Protein AF-A0A7K4T5Q2-F1 (afdb_monomer_lite)

InterPro domains:
  IPR000159 Ras-associating domain [PS50200] (1-42)
  IPR029071 Ubiquitin-like domain superfamily [SSF54236] (1-43)
  IPR033593 N-terminal RASSF family [PTHR15286] (1-287)
  IPR060576 RASSF9/10, helical domain [PF27976] (163-205)

Sequence (291 aa):
CIVEKWRGFERILPNKTKILRLWVAWGDEQENVRFVLVRSEASLPNAGPRSAEARVLAKINKKRQQPLAREASSAERMETLVHLVLSQDHTIRQQIQRLRELDREIDRYEAKIHLDRMKRHGVNYVQDTYLVGAGGGEPEPGREPGGAAQPAAGRPEEDYARKCEEVLQLQEQRAQQEELLEHLAAEIQEELNERWMKRRREELELAAGPGLAETDCDTTELSGGGEGELHLEHERVKTQLSTSLYIGLKLSTDLEAVKTDLDYTQRAWEDKERELQRLLETLGTLDVAEA

Organism: NCBI:txid240201

Structure (mmCIF, N/CA/C/O backbone):
data_AF-A0A7K4T5Q2-F1
#
_entry.id   AF-A0A7K4T5Q2-F1
#
loop_
_atom_site.group_PDB
_atom_site.id
_atom_site.type_symbol
_atom_site.label_atom_id
_atom_site.label_alt_id
_atom_site.label_comp_id
_atom_site.label_asym_id
_atom_site.label_entity_id
_atom_site.label_seq_id
_atom_site.pdbx_PDB_ins_code
_atom_site.Cartn_x
_atom_site.Cartn_y
_atom_site.Cartn_z
_atom_site.occupancy
_atom_site.B_iso_or_equiv
_atom_site.auth_seq_id
_atom_site.auth_comp_id
_atom_site.auth_asym_id
_atom_site.auth_atom_id
_atom_site.pdbx_PDB_model_num
ATOM 1 N N . CYS A 1 1 ? -12.237 -21.282 -38.448 1.00 79.31 1 CYS A N 1
ATOM 2 C CA . CYS A 1 1 ? -11.445 -21.389 -37.209 1.00 79.31 1 CYS A CA 1
ATOM 3 C C . CYS A 1 1 ? -12.009 -22.515 -36.345 1.00 79.31 1 CYS A C 1
ATOM 5 O O . CYS A 1 1 ? -13.187 -22.834 -36.469 1.00 79.31 1 CYS A O 1
ATOM 7 N N . ILE A 1 2 ? -11.175 -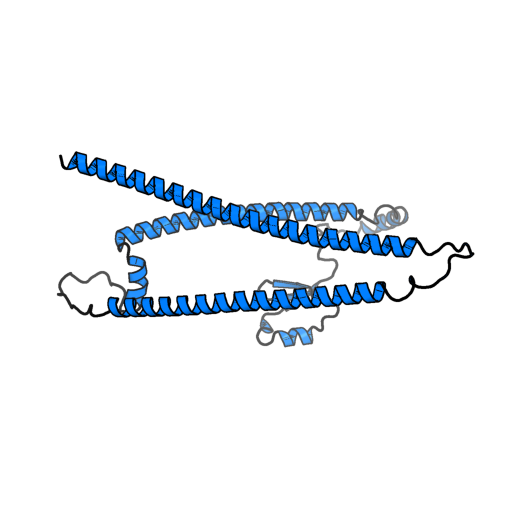23.153 -35.525 1.00 82.69 2 ILE A N 1
ATOM 8 C CA . ILE A 1 2 ? -11.622 -24.163 -34.554 1.00 82.69 2 ILE A CA 1
ATOM 9 C C . ILE A 1 2 ? -11.761 -23.463 -33.207 1.00 82.69 2 ILE A C 1
ATOM 11 O O . ILE A 1 2 ? -10.872 -22.706 -32.825 1.00 82.69 2 ILE A O 1
ATOM 15 N N . VAL A 1 3 ? -12.878 -23.685 -32.525 1.00 84.00 3 VAL A N 1
ATOM 16 C CA . VAL A 1 3 ? -13.184 -23.107 -31.215 1.00 84.00 3 VAL A CA 1
ATOM 17 C C . VAL A 1 3 ? -13.286 -24.232 -30.201 1.00 84.00 3 VAL A C 1
ATOM 19 O O . VAL A 1 3 ? -13.973 -25.221 -30.433 1.00 84.00 3 VAL A O 1
ATOM 22 N N . GLU A 1 4 ? -12.589 -24.075 -29.092 1.00 88.62 4 GLU A N 1
ATOM 23 C CA . GLU A 1 4 ? -12.671 -24.903 -27.901 1.00 88.62 4 GLU A CA 1
ATOM 24 C C . GLU A 1 4 ? -13.699 -24.307 -26.939 1.00 88.62 4 GLU A C 1
ATOM 26 O O . GLU A 1 4 ? -13.654 -23.110 -26.662 1.00 88.62 4 GLU A O 1
ATOM 31 N N . LYS A 1 5 ? -14.623 -25.131 -26.440 1.00 86.44 5 LYS A N 1
ATOM 32 C CA . LYS A 1 5 ? -15.610 -24.745 -25.428 1.00 86.44 5 LYS A CA 1
ATOM 33 C C . LYS A 1 5 ? -15.446 -25.597 -24.175 1.00 86.44 5 LYS A C 1
ATOM 35 O O . LYS A 1 5 ? -15.501 -26.821 -24.284 1.00 86.44 5 LYS A O 1
ATOM 40 N N . TRP A 1 6 ? -15.321 -24.959 -23.013 1.00 85.81 6 TRP A N 1
ATOM 41 C CA . TRP A 1 6 ? -15.283 -25.610 -21.698 1.00 85.81 6 TRP A CA 1
ATOM 42 C C . TRP A 1 6 ? -15.982 -24.730 -20.652 1.00 85.81 6 TRP A C 1
ATOM 44 O O . TRP A 1 6 ? -15.641 -23.560 -20.514 1.00 85.81 6 TRP A O 1
ATOM 54 N N . ARG A 1 7 ? -16.991 -25.264 -19.947 1.00 78.44 7 ARG A N 1
ATOM 55 C CA . ARG A 1 7 ? -17.748 -24.593 -18.857 1.00 78.44 7 ARG A CA 1
ATOM 56 C C . ARG A 1 7 ? -18.129 -23.116 -19.109 1.00 78.44 7 ARG A C 1
ATOM 58 O O . ARG A 1 7 ? -18.029 -22.276 -18.224 1.00 78.44 7 ARG A O 1
ATOM 65 N N . GLY A 1 8 ? -18.583 -22.797 -20.323 1.00 74.88 8 GLY A N 1
ATOM 66 C CA . GLY A 1 8 ? -18.991 -21.436 -20.709 1.00 74.88 8 GLY A CA 1
ATOM 67 C C . GLY A 1 8 ? -17.852 -20.533 -21.199 1.00 74.88 8 GLY A C 1
ATOM 68 O O . GLY A 1 8 ? -18.114 -19.426 -21.659 1.00 74.88 8 GLY A O 1
ATOM 69 N N . PHE A 1 9 ? -16.609 -21.013 -21.170 1.00 68.50 9 PHE A N 1
ATOM 70 C CA . PHE A 1 9 ? -15.461 -20.364 -21.788 1.00 68.50 9 PHE A CA 1
ATOM 71 C C . PHE A 1 9 ? -15.287 -20.845 -23.231 1.00 68.50 9 PHE A C 1
ATOM 73 O O . PHE A 1 9 ? -15.292 -22.050 -23.497 1.00 68.50 9 PHE A O 1
ATOM 80 N N . GLU A 1 10 ? -15.121 -19.905 -24.164 1.00 85.69 10 GLU A N 1
ATOM 81 C CA . GLU A 1 10 ? -14.873 -20.188 -25.579 1.00 85.69 10 GLU A CA 1
ATOM 82 C C . GLU A 1 10 ? -13.513 -19.628 -26.000 1.00 85.69 10 GLU A C 1
ATOM 84 O O . GLU A 1 10 ? -13.246 -18.434 -25.861 1.00 85.69 10 GLU A O 1
ATOM 89 N N . ARG A 1 11 ? -12.646 -20.484 -26.548 1.00 82.75 11 ARG A N 1
ATOM 90 C CA . ARG A 1 11 ? -11.303 -20.114 -26.999 1.00 82.75 11 ARG A CA 1
ATOM 91 C C . ARG A 1 11 ? -11.099 -20.477 -28.462 1.00 82.75 11 ARG A C 1
ATOM 93 O O . ARG A 1 11 ? -11.245 -21.628 -28.861 1.00 82.75 11 ARG A O 1
ATOM 100 N N . ILE A 1 12 ? -10.698 -19.505 -29.277 1.00 82.81 12 ILE A N 1
ATOM 101 C CA . ILE A 1 12 ? -10.319 -19.761 -30.671 1.00 82.81 12 ILE A CA 1
ATOM 102 C C . ILE A 1 12 ? -8.916 -20.377 -30.694 1.00 82.81 12 ILE A C 1
ATOM 104 O O . ILE A 1 12 ? -7.955 -19.782 -30.202 1.00 82.81 12 ILE A O 1
ATOM 108 N N . LEU A 1 13 ? -8.791 -21.563 -31.285 1.00 82.69 13 LEU A N 1
ATOM 109 C CA . LEU A 1 13 ? -7.518 -22.259 -31.421 1.00 82.69 13 LEU A CA 1
ATOM 110 C C . LEU A 1 13 ? -6.752 -21.762 -32.660 1.00 82.69 13 LEU A C 1
ATOM 112 O O . LEU A 1 13 ? -7.337 -21.650 -33.745 1.00 82.69 13 LEU A O 1
ATOM 116 N N . PRO A 1 14 ? -5.431 -21.516 -32.547 1.00 83.56 14 PRO A N 1
ATOM 117 C CA . PRO A 1 14 ? -4.574 -21.233 -33.694 1.00 83.56 14 PRO A CA 1
ATOM 118 C C . PRO A 1 14 ? -4.656 -22.322 -34.772 1.00 83.56 14 PRO A C 1
ATOM 120 O O . PRO A 1 14 ? -4.730 -23.511 -34.461 1.00 83.56 14 PRO A O 1
ATOM 123 N N . ASN A 1 15 ? -4.523 -21.946 -36.047 1.00 75.62 15 ASN A N 1
ATOM 124 C CA . ASN A 1 15 ? -4.648 -22.875 -37.184 1.00 75.62 15 ASN A CA 1
ATOM 125 C C . ASN A 1 15 ? -3.616 -24.026 -37.185 1.00 75.62 15 ASN A C 1
ATOM 127 O O . ASN A 1 15 ? -3.809 -25.017 -37.880 1.00 75.62 15 ASN A O 1
ATOM 131 N N . LYS A 1 16 ? -2.523 -23.905 -36.417 1.00 82.69 16 LYS A N 1
ATOM 132 C CA . LYS A 1 16 ? -1.467 -24.927 -36.277 1.00 82.69 16 LYS A CA 1
ATOM 133 C C . LYS A 1 16 ? -1.661 -25.851 -35.063 1.00 82.69 16 LYS A C 1
ATOM 135 O O . LYS A 1 16 ? -0.792 -26.672 -34.773 1.00 82.69 16 LYS A O 1
ATOM 140 N N . THR A 1 17 ? -2.759 -25.704 -34.324 1.00 83.81 17 THR A N 1
ATOM 141 C CA . THR A 1 17 ? -2.995 -26.454 -33.084 1.00 83.81 17 THR A CA 1
ATOM 142 C C . THR A 1 17 ? -3.215 -27.936 -33.371 1.00 83.81 17 THR A C 1
ATOM 144 O O . THR A 1 17 ? -4.101 -28.311 -34.137 1.00 83.81 17 THR A O 1
ATOM 147 N N . LYS A 1 18 ? -2.424 -28.801 -32.726 1.00 86.88 18 LYS A N 1
ATOM 148 C CA . LYS A 1 18 ? -2.594 -30.259 -32.787 1.00 86.88 18 LYS A CA 1
ATOM 149 C C . LYS A 1 18 ? -3.709 -30.677 -31.826 1.00 86.88 18 LYS A C 1
ATOM 151 O O . LYS A 1 18 ? -3.435 -30.927 -30.656 1.00 86.88 18 LYS A O 1
ATOM 156 N N . ILE A 1 19 ? -4.941 -30.763 -32.329 1.00 84.12 19 ILE A N 1
ATOM 157 C CA . ILE A 1 19 ? -6.160 -31.023 -31.534 1.00 84.12 19 ILE A CA 1
ATOM 158 C C . ILE A 1 19 ? -6.012 -32.262 -30.645 1.00 84.12 19 ILE A C 1
ATOM 160 O O . ILE A 1 19 ? -6.358 -32.198 -29.479 1.00 84.12 19 ILE A O 1
ATOM 164 N N . LEU A 1 20 ? -5.415 -33.349 -31.144 1.00 83.44 20 LEU A N 1
ATOM 165 C CA . LEU A 1 20 ? -5.205 -34.567 -30.348 1.00 83.44 20 LEU A CA 1
ATOM 166 C C . LEU A 1 20 ? -4.253 -34.358 -29.162 1.00 83.44 20 LEU A C 1
ATOM 168 O O . LEU A 1 20 ? -4.487 -34.901 -28.091 1.00 83.44 20 LEU A O 1
ATOM 172 N N . ARG A 1 21 ? -3.196 -33.547 -29.319 1.00 87.00 21 ARG A N 1
ATOM 173 C CA . ARG A 1 21 ? -2.302 -33.223 -28.191 1.00 87.00 21 ARG A CA 1
ATOM 174 C C . ARG A 1 21 ? -3.014 -32.362 -27.156 1.00 87.00 21 ARG A C 1
ATOM 176 O O . ARG A 1 21 ? -2.779 -32.531 -25.970 1.00 87.00 21 ARG A O 1
ATOM 183 N N . LEU A 1 22 ? -3.854 -31.444 -27.625 1.00 86.38 22 LEU A N 1
ATOM 184 C CA . LEU A 1 22 ? -4.621 -30.553 -26.769 1.00 86.38 22 LEU A CA 1
ATOM 185 C C . LEU A 1 22 ? -5.726 -31.319 -26.029 1.00 86.38 22 LEU A C 1
ATOM 187 O O . LEU A 1 22 ? -5.872 -31.142 -24.833 1.00 86.38 22 LEU A O 1
ATOM 191 N N . TRP A 1 23 ? -6.406 -32.250 -26.700 1.00 84.25 23 TRP A N 1
ATOM 192 C CA . TRP A 1 23 ? -7.370 -33.171 -26.097 1.00 84.25 23 TRP A CA 1
ATOM 193 C C . TRP A 1 23 ? -6.744 -34.023 -24.988 1.00 84.25 23 TRP A C 1
ATOM 195 O O . TRP A 1 23 ? -7.269 -34.066 -23.883 1.00 84.25 23 TRP A O 1
ATOM 205 N N . VAL A 1 24 ? -5.576 -34.628 -25.240 1.00 86.12 24 VAL A N 1
ATOM 206 C CA . VAL A 1 24 ? -4.852 -35.405 -24.217 1.00 86.12 24 VAL A CA 1
ATOM 207 C C . VAL A 1 24 ? -4.445 -34.532 -23.024 1.00 86.12 24 VAL A C 1
ATOM 209 O O . VAL A 1 24 ? -4.497 -34.999 -21.891 1.00 86.12 24 VAL A O 1
ATOM 212 N N . ALA A 1 25 ? -4.095 -33.261 -23.250 1.00 86.69 25 ALA A N 1
ATOM 213 C CA . ALA A 1 25 ? -3.726 -32.334 -22.180 1.00 86.69 25 ALA A CA 1
ATOM 214 C C . ALA A 1 25 ? -4.884 -31.994 -21.218 1.00 86.69 25 ALA A C 1
ATOM 216 O O . ALA A 1 25 ? -4.612 -31.560 -20.104 1.00 86.69 25 ALA A O 1
ATOM 217 N N . TRP A 1 26 ? -6.144 -32.213 -21.613 1.00 85.06 26 TRP A N 1
ATOM 218 C CA . TRP A 1 26 ? -7.310 -31.997 -20.744 1.00 85.06 26 TRP A CA 1
ATOM 219 C C . TRP A 1 26 ? -7.574 -33.122 -19.739 1.00 85.06 26 TRP A C 1
ATOM 221 O O . TRP A 1 26 ? -8.362 -32.917 -18.820 1.00 85.06 26 TRP A O 1
ATOM 231 N N . GLY A 1 27 ? -6.927 -34.285 -19.883 1.00 86.81 27 GLY A N 1
ATOM 232 C CA . GLY A 1 27 ? -7.050 -35.386 -18.919 1.00 86.81 27 GLY A CA 1
ATOM 233 C C . GLY A 1 27 ? -8.505 -35.769 -18.620 1.00 86.81 27 GLY A C 1
ATOM 234 O O . GLY A 1 27 ? -9.276 -36.037 -19.540 1.00 86.81 27 GLY A O 1
ATOM 235 N N . ASP A 1 28 ? -8.876 -35.756 -17.341 1.00 81.56 28 ASP A N 1
ATOM 236 C CA . ASP A 1 28 ? -10.192 -36.187 -16.843 1.00 81.56 28 ASP A CA 1
ATOM 237 C C . ASP A 1 28 ? -11.349 -35.247 -17.239 1.00 81.56 28 ASP A C 1
ATOM 239 O O . ASP A 1 28 ? -12.515 -35.626 -17.183 1.00 81.56 28 ASP A O 1
ATOM 243 N N . GLU A 1 29 ? -11.053 -34.027 -17.696 1.00 82.69 29 GLU A N 1
ATOM 244 C CA . GLU A 1 29 ? -12.060 -33.041 -18.117 1.00 82.69 29 GLU A CA 1
ATOM 245 C C . GLU A 1 29 ? -12.395 -33.123 -19.620 1.00 82.69 29 GLU A C 1
ATOM 247 O O . GLU A 1 29 ? -13.158 -32.302 -20.134 1.00 82.69 29 GLU A O 1
ATOM 252 N N . GLN A 1 30 ? -11.870 -34.125 -20.338 1.00 82.50 30 GLN A N 1
ATOM 253 C CA . GLN A 1 30 ? -12.131 -34.348 -21.768 1.00 82.50 30 GLN A CA 1
ATOM 254 C C . GLN A 1 30 ? -13.629 -34.416 -22.106 1.00 82.50 30 GLN A C 1
ATOM 256 O O . GLN A 1 30 ? -14.060 -33.830 -23.098 1.00 82.50 30 GLN A O 1
ATOM 261 N N . GLU A 1 31 ? -14.445 -35.062 -21.268 1.00 81.88 31 GLU A N 1
ATOM 262 C CA . GLU A 1 31 ? -15.895 -35.195 -21.494 1.00 81.88 31 GLU A CA 1
ATOM 263 C C . GLU A 1 31 ? -16.633 -33.842 -21.508 1.00 81.88 31 GLU A C 1
ATOM 265 O O . GLU A 1 31 ? -17.694 -33.702 -22.124 1.00 81.88 31 GLU A O 1
ATOM 270 N N . ASN A 1 32 ? -16.036 -32.819 -20.889 1.00 84.44 32 ASN A N 1
ATOM 271 C CA . ASN A 1 32 ? -16.597 -31.476 -20.761 1.00 84.44 32 ASN A CA 1
ATOM 272 C C . ASN A 1 32 ? -16.089 -30.495 -21.831 1.00 84.44 32 ASN A C 1
ATOM 274 O O . ASN A 1 32 ? -16.578 -29.361 -21.903 1.00 84.44 32 ASN A O 1
ATOM 278 N N . VAL A 1 33 ? -15.132 -30.905 -22.671 1.00 87.12 33 VAL A N 1
ATOM 279 C CA . VAL A 1 33 ? -14.532 -30.066 -23.717 1.00 87.12 33 VAL A CA 1
ATOM 280 C C . VAL A 1 33 ? -15.163 -30.373 -25.074 1.00 87.12 33 VAL A C 1
ATOM 282 O O . VAL A 1 33 ? -15.294 -31.524 -25.483 1.00 87.12 33 VAL A O 1
ATOM 285 N N . ARG A 1 34 ? -15.544 -29.333 -25.826 1.00 83.94 34 ARG A N 1
ATOM 286 C CA . ARG A 1 34 ? -16.070 -29.479 -27.196 1.00 83.94 34 ARG A CA 1
ATOM 287 C C . ARG A 1 34 ? -15.276 -28.648 -28.191 1.00 83.94 34 ARG A C 1
ATOM 289 O O . ARG A 1 34 ? -15.121 -27.443 -28.007 1.00 83.94 34 ARG A O 1
ATOM 296 N N . PHE A 1 35 ? -14.862 -29.270 -29.294 1.00 86.31 35 PHE A N 1
ATOM 297 C CA . PHE A 1 35 ? -14.288 -28.559 -30.436 1.00 86.31 35 PHE A CA 1
ATOM 298 C C . PHE A 1 35 ? -15.347 -28.310 -31.507 1.00 86.31 35 PHE A C 1
ATOM 300 O O . PHE A 1 35 ? -15.982 -29.239 -32.003 1.00 86.31 35 PHE A O 1
ATOM 307 N N . VAL A 1 36 ? -15.517 -27.049 -31.893 1.00 83.69 36 VAL A N 1
ATOM 308 C CA . VAL A 1 36 ? -16.473 -26.619 -32.915 1.00 83.69 36 VAL A CA 1
ATOM 309 C C . VAL A 1 36 ? -15.715 -25.963 -34.061 1.00 83.69 36 VAL A C 1
ATOM 311 O O . VAL A 1 36 ? -14.986 -24.990 -33.870 1.00 83.69 36 VAL A O 1
ATOM 314 N N . LEU A 1 37 ? -15.891 -26.481 -35.276 1.00 81.62 37 LEU A N 1
ATOM 315 C CA . LEU A 1 37 ? -15.359 -25.852 -36.481 1.00 81.62 37 LEU A CA 1
ATOM 316 C C . LEU A 1 37 ? -16.329 -24.763 -36.950 1.00 81.62 37 LEU A C 1
ATOM 318 O O . LEU A 1 37 ? -17.419 -25.051 -37.439 1.00 81.62 37 LEU A O 1
ATOM 322 N N . VAL A 1 38 ? -15.917 -23.505 -36.832 1.00 77.94 38 VAL A N 1
ATOM 323 C CA . VAL A 1 38 ? -16.695 -22.346 -37.275 1.00 77.94 38 VAL A CA 1
ATOM 324 C C . VAL A 1 38 ? -16.120 -21.824 -38.589 1.00 77.94 38 VAL A C 1
ATOM 326 O O . VAL A 1 38 ? -14.908 -21.644 -38.745 1.00 77.94 38 VAL A O 1
ATOM 329 N N . ARG A 1 39 ? -16.987 -21.573 -39.574 1.00 70.06 39 ARG A N 1
ATOM 330 C CA . ARG A 1 39 ? -16.588 -20.963 -40.849 1.00 70.06 39 ARG A CA 1
ATOM 331 C C . ARG A 1 39 ? -16.138 -19.522 -40.589 1.00 70.06 39 ARG A C 1
ATOM 333 O O . ARG A 1 39 ? -16.881 -18.753 -39.994 1.00 70.06 39 ARG A O 1
ATOM 340 N N . SER A 1 40 ? -14.940 -19.158 -41.053 1.00 58.53 40 SER A N 1
ATOM 341 C CA . SER A 1 40 ? -14.260 -17.893 -40.704 1.00 58.53 40 SER A CA 1
ATOM 342 C C . SER A 1 40 ? -15.018 -16.608 -41.084 1.00 58.53 40 SER A C 1
ATOM 344 O O . SER A 1 40 ? -14.674 -15.541 -40.605 1.00 58.53 40 SER A O 1
ATOM 346 N N . GLU A 1 41 ? -16.051 -16.714 -41.920 1.00 49.03 41 GLU A N 1
ATOM 347 C CA . GLU A 1 41 ? -16.885 -15.606 -42.411 1.00 49.03 41 GLU A CA 1
ATOM 348 C C . GLU A 1 41 ? -18.111 -15.322 -41.509 1.00 49.03 41 GLU A C 1
ATOM 350 O O . GLU A 1 41 ? -18.934 -14.476 -41.839 1.00 49.03 41 GLU A O 1
ATOM 355 N N . ALA A 1 42 ? -18.303 -16.076 -40.417 1.00 44.06 42 ALA A N 1
ATOM 356 C CA . ALA A 1 42 ? -19.527 -16.042 -39.603 1.00 44.06 42 ALA A CA 1
ATOM 357 C C . ALA A 1 42 ? -19.393 -15.291 -38.263 1.00 44.06 42 ALA A C 1
ATOM 359 O O . ALA A 1 42 ? -20.342 -15.277 -37.485 1.00 44.06 42 ALA A O 1
ATOM 360 N N . SER A 1 43 ? -18.252 -14.654 -37.982 1.00 47.22 43 SER A N 1
ATOM 361 C CA . SER A 1 43 ? -18.060 -13.823 -36.781 1.00 47.22 43 SER A CA 1
ATOM 362 C C . SER A 1 43 ? -18.496 -12.361 -36.963 1.00 47.22 43 SER A C 1
ATOM 364 O O . SER A 1 43 ? -18.129 -11.511 -36.159 1.00 47.22 43 SER A O 1
ATOM 366 N N . LEU A 1 44 ? -19.271 -12.054 -38.009 1.00 44.91 44 LEU A N 1
ATOM 367 C CA . LEU A 1 44 ? -19.933 -10.761 -38.194 1.00 44.91 44 LEU A CA 1
ATOM 368 C C . LEU A 1 44 ? -21.456 -10.968 -38.171 1.00 44.91 44 LEU A C 1
ATOM 370 O O . LEU A 1 44 ? -21.940 -11.897 -38.827 1.00 44.91 44 LEU A O 1
ATOM 374 N N . PRO A 1 45 ? -22.230 -10.127 -37.460 1.00 42.03 45 PRO A N 1
ATOM 375 C CA . PRO A 1 45 ? -23.681 -10.223 -37.464 1.00 42.03 45 PRO A CA 1
ATOM 376 C C . PRO A 1 45 ? -24.182 -9.697 -38.809 1.00 42.03 45 PRO A C 1
ATOM 378 O O . PRO A 1 45 ? -24.259 -8.492 -39.022 1.00 42.03 45 PRO A O 1
ATOM 381 N N . ASN A 1 46 ? -24.493 -10.591 -39.746 1.00 39.31 46 ASN A N 1
ATOM 382 C CA . ASN A 1 46 ? -25.088 -10.187 -41.014 1.00 39.31 46 ASN A CA 1
ATOM 383 C C . ASN A 1 46 ? -26.568 -10.572 -41.043 1.00 39.31 46 ASN A C 1
ATOM 385 O O . ASN A 1 46 ? -26.936 -11.693 -41.397 1.00 39.31 46 ASN A O 1
ATOM 389 N N . ALA A 1 47 ? -27.409 -9.621 -40.639 1.00 43.19 47 ALA A N 1
ATOM 390 C CA . ALA A 1 47 ? -28.823 -9.610 -40.968 1.00 43.19 47 ALA A CA 1
ATOM 391 C C . ALA A 1 47 ? -28.979 -9.054 -42.393 1.00 43.19 47 ALA A C 1
ATOM 393 O O . ALA A 1 47 ? -28.723 -7.879 -42.639 1.00 43.19 47 ALA A O 1
ATOM 394 N N . GLY A 1 48 ? -29.399 -9.894 -43.339 1.00 46.88 48 GLY A N 1
ATOM 395 C CA . GLY A 1 48 ? -29.710 -9.458 -44.700 1.00 46.88 48 GLY A CA 1
ATOM 396 C C . GLY A 1 48 ? -30.392 -10.557 -45.524 1.00 46.88 48 GLY A C 1
ATOM 397 O O . GLY A 1 48 ? -29.941 -11.704 -45.478 1.00 46.88 48 GLY A O 1
ATOM 398 N N . PRO A 1 49 ? -31.494 -10.257 -46.243 1.00 41.50 49 PRO A N 1
ATOM 399 C CA . PRO A 1 49 ? -32.440 -11.261 -46.715 1.00 41.50 49 PRO A CA 1
ATOM 400 C C . PRO A 1 49 ? -32.001 -11.982 -47.996 1.00 41.50 49 PRO A C 1
ATOM 402 O O . PRO A 1 49 ? -31.275 -11.469 -48.847 1.00 41.50 49 PRO A O 1
ATOM 405 N N . ARG A 1 50 ? -32.502 -13.212 -48.122 1.00 49.53 50 ARG A N 1
ATOM 406 C CA . ARG A 1 50 ? -32.342 -14.125 -49.257 1.00 49.53 50 ARG A CA 1
ATOM 407 C C . ARG A 1 50 ? -33.211 -13.687 -50.446 1.00 49.53 50 ARG A C 1
ATOM 409 O O . ARG A 1 50 ? -34.425 -13.634 -50.305 1.00 49.53 50 ARG A O 1
ATOM 416 N N . SER A 1 51 ? -32.619 -13.507 -51.629 1.00 47.34 51 SER A N 1
ATOM 417 C CA . SER A 1 51 ? -33.281 -13.778 -52.919 1.00 47.34 51 SER A CA 1
ATOM 418 C C . SER A 1 51 ? -32.246 -13.984 -54.034 1.00 47.34 51 SER A C 1
ATOM 420 O O . SER A 1 51 ? -31.214 -13.311 -54.082 1.00 47.34 51 SER A O 1
ATOM 422 N N . ALA A 1 52 ? -32.496 -14.959 -54.911 1.00 47.75 52 ALA A N 1
ATOM 423 C CA . ALA A 1 52 ? -31.566 -15.440 -55.935 1.00 47.75 52 ALA A CA 1
ATOM 424 C C . ALA A 1 52 ? -31.467 -14.535 -57.181 1.00 47.75 52 ALA A C 1
ATOM 426 O O . ALA A 1 52 ? -30.527 -14.681 -57.962 1.00 47.75 52 ALA A O 1
ATOM 427 N N . GLU A 1 53 ? -32.362 -13.561 -57.348 1.00 45.91 53 GLU A N 1
ATOM 428 C CA . GLU A 1 53 ? -32.458 -12.763 -58.582 1.00 45.91 53 GLU A CA 1
ATOM 429 C C . GLU A 1 53 ? -31.597 -11.482 -58.569 1.00 45.91 53 GLU A C 1
ATOM 431 O O . GLU A 1 53 ? -31.239 -10.953 -59.619 1.00 45.91 53 GLU A O 1
ATOM 436 N N . ALA A 1 54 ? -31.112 -11.040 -57.402 1.00 44.19 54 ALA A N 1
ATOM 437 C CA . ALA A 1 54 ? -30.262 -9.845 -57.276 1.00 44.19 54 ALA A CA 1
ATOM 438 C C . ALA A 1 54 ? -28.775 -10.068 -57.648 1.00 44.19 54 ALA A C 1
ATOM 440 O O . ALA A 1 54 ? -27.974 -9.131 -57.665 1.00 44.19 54 ALA A O 1
ATOM 441 N N . ARG A 1 55 ? -28.360 -11.306 -57.961 1.00 52.00 55 ARG A N 1
ATOM 442 C CA . ARG A 1 55 ? -26.944 -11.634 -58.244 1.00 52.00 55 ARG A CA 1
ATOM 443 C C . ARG A 1 55 ? -26.494 -11.273 -59.660 1.00 52.00 55 ARG A C 1
ATOM 445 O O . ARG A 1 55 ? -25.287 -11.193 -59.897 1.00 52.00 55 ARG A O 1
ATOM 452 N N . VAL A 1 56 ? -27.421 -11.079 -60.599 1.00 50.47 56 VAL A N 1
ATOM 453 C CA . VAL A 1 56 ? -27.075 -10.873 -62.016 1.00 50.47 56 VAL A CA 1
ATOM 454 C C . VAL A 1 56 ? -26.766 -9.401 -62.309 1.00 50.47 56 VAL A C 1
ATOM 456 O O . VAL A 1 56 ? -25.767 -9.111 -62.963 1.00 50.47 56 VAL A O 1
ATOM 459 N N . LEU A 1 57 ? -27.509 -8.462 -61.717 1.00 46.66 57 LEU A N 1
ATOM 460 C CA . LEU A 1 57 ? -27.282 -7.024 -61.922 1.00 46.66 57 LEU A CA 1
ATOM 461 C C . LEU A 1 57 ? -26.087 -6.471 -61.117 1.00 46.66 57 LEU A C 1
ATOM 463 O O . LEU A 1 57 ? -25.445 -5.509 -61.539 1.00 46.66 57 LEU A O 1
ATOM 467 N N . ALA A 1 58 ? -25.693 -7.130 -60.021 1.00 47.38 58 ALA A N 1
ATOM 468 C CA . ALA A 1 58 ? -24.517 -6.747 -59.231 1.00 47.38 58 ALA A CA 1
ATOM 469 C C . ALA A 1 58 ? -23.169 -7.069 -59.917 1.00 47.38 58 ALA A C 1
ATOM 471 O O . ALA A 1 58 ? -22.152 -6.440 -59.623 1.00 47.38 58 ALA A O 1
ATOM 472 N N . LYS A 1 59 ? -23.127 -8.035 -60.848 1.00 50.81 59 LYS A N 1
ATOM 473 C CA . LYS A 1 59 ? -21.877 -8.436 -61.525 1.00 50.81 59 LYS A CA 1
ATOM 474 C C . LYS A 1 59 ? -21.423 -7.440 -62.593 1.00 50.81 59 LYS A C 1
ATOM 476 O O . LYS A 1 59 ? -20.221 -7.302 -62.803 1.00 50.81 59 LYS A O 1
ATOM 481 N N . ILE A 1 60 ? -22.357 -6.728 -63.225 1.00 51.53 60 ILE A N 1
ATOM 482 C CA . ILE A 1 60 ? -22.047 -5.744 -64.274 1.00 51.53 60 ILE A CA 1
ATOM 483 C C . ILE A 1 60 ? -21.560 -4.424 -63.652 1.00 51.53 60 ILE A C 1
ATOM 485 O O . ILE A 1 60 ? -20.612 -3.824 -64.154 1.00 51.53 60 ILE A O 1
ATOM 489 N N . ASN A 1 61 ? -22.097 -4.028 -62.491 1.00 45.47 61 ASN A N 1
ATOM 490 C CA . ASN A 1 61 ? -21.650 -2.820 -61.782 1.00 45.47 61 ASN A CA 1
ATOM 491 C C . ASN A 1 61 ? -20.289 -2.982 -61.066 1.00 45.47 61 ASN A C 1
ATOM 493 O O . ASN A 1 61 ? -19.560 -2.011 -60.868 1.00 45.47 61 ASN A O 1
ATOM 497 N N . LYS A 1 62 ? -19.873 -4.219 -60.753 1.00 50.38 62 LYS A N 1
ATOM 498 C CA . LYS A 1 62 ? -18.604 -4.506 -60.055 1.00 50.38 62 LYS A CA 1
ATOM 499 C C . LYS A 1 62 ? -17.345 -4.194 -60.879 1.00 50.38 62 LYS A C 1
ATOM 501 O O . LYS A 1 62 ? -16.275 -4.023 -60.301 1.00 50.38 62 LYS A O 1
ATOM 506 N N . LYS A 1 63 ? -17.449 -4.095 -62.211 1.00 45.25 63 LYS A N 1
ATOM 507 C CA . LYS A 1 63 ? -16.296 -3.842 -63.096 1.00 45.25 63 LYS A CA 1
ATOM 508 C C . LYS A 1 63 ? -15.968 -2.356 -63.311 1.00 45.25 63 LYS A C 1
ATOM 510 O O . LYS A 1 63 ? -14.914 -2.069 -63.861 1.00 45.25 63 LYS A O 1
ATOM 515 N N . ARG A 1 64 ? -16.820 -1.420 -62.864 1.00 48.50 64 ARG A N 1
ATOM 516 C CA . ARG A 1 64 ? -16.563 0.039 -62.950 1.00 48.50 64 ARG A CA 1
ATOM 517 C C . ARG A 1 64 ? -16.362 0.736 -61.596 1.00 48.50 64 ARG A C 1
ATOM 519 O O . ARG A 1 64 ? -16.031 1.911 -61.591 1.00 48.50 64 ARG A O 1
ATOM 526 N N . GLN A 1 65 ? -16.501 0.034 -60.468 1.00 44.34 65 GLN A N 1
ATOM 527 C CA . GLN A 1 65 ? -16.342 0.605 -59.115 1.00 44.34 65 GLN A CA 1
ATOM 528 C C . GLN A 1 65 ? -15.155 0.023 -58.318 1.00 44.34 65 GLN A C 1
ATOM 530 O O . GLN A 1 65 ? -15.121 0.092 -57.092 1.00 44.34 65 GLN A O 1
ATOM 535 N N . GLN A 1 66 ? -14.154 -0.552 -58.990 1.00 45.12 66 GLN A N 1
ATOM 536 C CA . GLN A 1 66 ? -12.864 -0.879 -58.366 1.00 45.12 66 GLN A CA 1
ATOM 537 C C . GLN A 1 66 ? -11.912 0.318 -58.499 1.00 45.12 66 GLN A C 1
ATOM 539 O O . GLN A 1 66 ? -11.000 0.285 -59.321 1.00 45.12 66 GLN A O 1
ATOM 544 N N . PRO A 1 67 ? -12.188 1.423 -57.786 1.00 42.44 67 PRO A N 1
ATOM 545 C CA . PRO A 1 67 ? -11.195 1.864 -56.801 1.00 42.44 67 PRO A CA 1
ATOM 546 C C . PRO A 1 67 ? -11.775 2.510 -55.525 1.00 42.44 67 PRO A C 1
ATOM 548 O O . PRO A 1 67 ? -11.015 3.098 -54.772 1.00 42.44 67 PRO A O 1
ATOM 551 N N . LEU A 1 68 ? -13.083 2.418 -55.244 1.00 50.75 68 LEU A N 1
ATOM 552 C CA . LEU A 1 68 ? -13.717 3.233 -54.182 1.00 50.75 68 LEU A CA 1
ATOM 553 C C . LEU A 1 68 ? -14.129 2.477 -52.903 1.00 50.75 68 LEU A C 1
ATOM 555 O O . LEU A 1 68 ? -14.696 3.077 -52.003 1.00 50.75 68 LEU A O 1
ATOM 559 N N . ALA A 1 69 ? -13.858 1.172 -52.802 1.00 46.25 69 ALA A N 1
ATOM 560 C CA . ALA A 1 69 ? -14.255 0.351 -51.644 1.00 46.25 69 ALA A CA 1
ATOM 561 C C . ALA A 1 69 ? -13.116 -0.512 -51.073 1.00 46.25 69 ALA A C 1
ATOM 563 O O . ALA A 1 69 ? -13.352 -1.452 -50.312 1.00 46.25 69 ALA A O 1
ATOM 564 N N . ARG A 1 70 ? -11.870 -0.241 -51.477 1.00 48.75 70 ARG A N 1
ATOM 565 C CA . ARG A 1 70 ? -10.692 -0.798 -50.813 1.00 48.75 70 ARG A CA 1
ATOM 566 C C . ARG A 1 70 ? -10.261 0.230 -49.786 1.00 48.75 70 ARG A C 1
ATOM 568 O O . ARG A 1 70 ? -9.802 1.290 -50.174 1.00 48.75 70 ARG A O 1
ATOM 575 N N . GLU A 1 71 ? -10.424 -0.144 -48.523 1.00 50.72 71 GLU A N 1
ATOM 576 C CA . GLU A 1 71 ? -10.053 0.634 -47.342 1.00 50.72 71 GLU A CA 1
ATOM 577 C C . GLU A 1 71 ? -11.103 1.690 -46.980 1.00 50.72 71 GLU A C 1
ATOM 579 O O . GLU A 1 71 ? -10.941 2.872 -47.251 1.00 50.72 71 GLU A O 1
ATOM 584 N N . ALA A 1 72 ? -12.137 1.265 -46.236 1.00 53.97 72 ALA A N 1
ATOM 585 C CA . ALA A 1 72 ? -12.483 2.037 -45.042 1.00 53.97 72 ALA A CA 1
ATOM 586 C C . ALA A 1 72 ? -11.143 2.317 -44.359 1.00 53.97 72 ALA A C 1
ATOM 588 O O . ALA A 1 72 ? -10.445 1.364 -43.964 1.00 53.97 72 ALA A O 1
ATOM 589 N N . SER A 1 73 ? -10.709 3.576 -44.449 1.00 68.31 73 SER A N 1
ATOM 590 C CA . SER A 1 73 ? -9.348 4.003 -44.146 1.00 68.31 73 SER A CA 1
ATOM 591 C C . SER A 1 73 ? -8.941 3.375 -42.819 1.00 68.31 73 SER A C 1
ATOM 593 O O . SER A 1 73 ? -9.772 3.216 -41.924 1.00 68.31 73 SER A O 1
ATOM 595 N N . SER A 1 74 ? -7.680 2.975 -42.660 1.00 68.88 74 SER A N 1
ATOM 596 C CA . SER A 1 74 ? -7.174 2.528 -41.352 1.00 68.88 74 SER A CA 1
ATOM 597 C C . SER A 1 74 ? -7.651 3.448 -40.205 1.00 68.88 74 SER A C 1
ATOM 599 O O . SER A 1 74 ? -7.955 2.965 -39.116 1.00 68.88 74 SER A O 1
ATOM 601 N N . ALA A 1 75 ? -7.844 4.740 -40.510 1.00 71.25 75 ALA A N 1
ATOM 602 C CA . ALA A 1 75 ? -8.463 5.747 -39.656 1.00 71.25 75 ALA A CA 1
ATOM 603 C C . ALA A 1 75 ? -9.904 5.429 -39.196 1.00 71.25 75 ALA A C 1
ATOM 605 O O . ALA A 1 75 ? -10.164 5.525 -38.008 1.00 71.25 75 ALA A O 1
ATOM 606 N N . GLU A 1 76 ? -10.823 4.988 -40.060 1.00 80.50 76 GLU A N 1
ATOM 607 C CA . GLU A 1 76 ? -12.228 4.697 -39.691 1.00 80.50 76 GLU A CA 1
ATOM 608 C C . GLU A 1 76 ? -12.342 3.448 -38.793 1.00 80.50 76 GLU A C 1
ATOM 610 O O . GLU A 1 76 ? -13.154 3.374 -37.865 1.00 80.50 76 GLU A O 1
ATOM 615 N N . ARG A 1 77 ? -11.478 2.448 -39.027 1.00 83.38 77 ARG A N 1
ATOM 616 C CA . ARG A 1 77 ? -11.364 1.272 -38.143 1.00 83.38 77 ARG A CA 1
ATOM 617 C C . ARG A 1 77 ? -10.759 1.646 -36.793 1.00 83.38 77 ARG A C 1
ATOM 619 O O . ARG A 1 77 ? -11.206 1.138 -35.767 1.00 83.38 77 ARG A O 1
ATOM 626 N N . MET A 1 78 ? -9.764 2.530 -36.795 1.00 85.81 78 MET A N 1
ATOM 627 C CA . MET A 1 78 ? -9.166 3.076 -35.579 1.00 85.81 78 MET A CA 1
ATOM 628 C C . MET A 1 78 ? -10.177 3.913 -34.791 1.00 85.81 78 MET A C 1
ATOM 630 O O . MET A 1 78 ? -10.284 3.737 -33.586 1.00 85.81 78 MET A O 1
ATOM 634 N N . GLU A 1 79 ? -10.983 4.731 -35.462 1.00 89.00 79 GLU A N 1
ATOM 635 C CA . GLU A 1 79 ? -12.064 5.518 -34.864 1.00 89.00 79 GLU A CA 1
ATOM 636 C C . GLU A 1 79 ? -13.125 4.621 -34.213 1.00 89.00 79 GLU A C 1
ATOM 638 O O . GLU A 1 79 ? -13.500 4.831 -33.060 1.00 89.00 79 GLU A O 1
ATOM 643 N N . THR A 1 80 ? -13.531 3.539 -34.886 1.00 91.75 80 THR A N 1
ATOM 644 C CA . THR A 1 80 ? -14.463 2.552 -34.312 1.00 91.75 80 THR A CA 1
ATOM 645 C C . THR A 1 80 ? -13.882 1.873 -33.065 1.00 91.75 80 THR A C 1
ATOM 647 O O . THR A 1 80 ? -14.589 1.683 -32.075 1.00 91.75 80 THR A O 1
ATOM 650 N N . LEU A 1 81 ? -12.590 1.523 -33.081 1.00 95.00 81 LEU A N 1
ATOM 651 C CA . LEU A 1 81 ? -11.905 0.959 -31.914 1.00 95.00 81 LEU A CA 1
ATOM 652 C C . LEU A 1 81 ? -11.791 1.972 -30.775 1.00 95.00 81 LEU A C 1
ATOM 654 O O . LEU A 1 81 ? -12.011 1.601 -29.627 1.00 95.00 81 LEU A O 1
ATOM 658 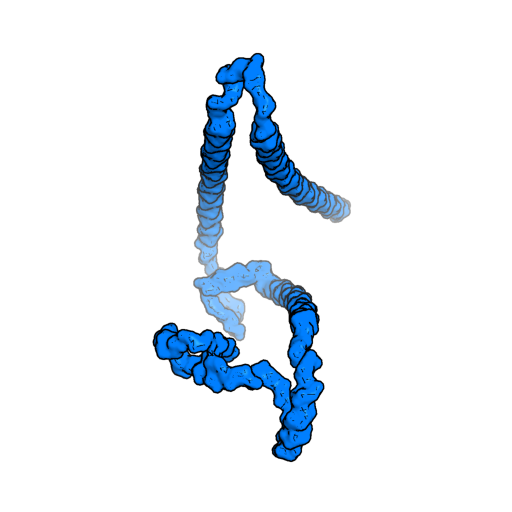N N . VAL A 1 82 ? -11.503 3.239 -31.073 1.00 95.31 82 VAL A N 1
ATOM 659 C CA . VAL A 1 82 ? -11.470 4.315 -30.076 1.00 95.31 82 VAL A CA 1
ATOM 660 C C . VAL A 1 82 ? -12.844 4.476 -29.432 1.00 95.31 82 VAL A C 1
ATOM 662 O O . VAL A 1 82 ? -12.933 4.474 -28.208 1.00 95.31 82 VAL A O 1
ATOM 665 N N . HIS A 1 83 ? -13.928 4.516 -30.211 1.00 94.12 83 HIS A N 1
ATOM 666 C CA . HIS A 1 83 ? -15.283 4.564 -29.656 1.00 94.12 83 HIS A CA 1
ATOM 667 C C . HIS A 1 83 ? -15.612 3.339 -28.797 1.00 94.12 83 HIS A C 1
ATOM 669 O O . HIS A 1 83 ? -16.210 3.486 -27.730 1.00 94.12 83 HIS A O 1
ATOM 675 N N . LEU A 1 84 ? -15.184 2.143 -29.209 1.00 95.50 84 LEU A N 1
ATOM 676 C CA . LEU A 1 84 ? -15.368 0.932 -28.416 1.00 95.50 84 LEU A CA 1
ATOM 677 C C . LEU A 1 84 ? -14.602 1.018 -27.089 1.00 95.50 84 LEU A C 1
ATOM 679 O O . LEU A 1 84 ? -15.198 0.794 -26.038 1.00 95.50 84 LEU A O 1
ATOM 683 N N . VAL A 1 85 ? -13.325 1.402 -27.125 1.00 95.94 85 VAL A N 1
ATOM 684 C CA . VAL A 1 85 ? -12.479 1.551 -25.933 1.00 95.94 85 VAL A CA 1
ATOM 685 C C . VAL A 1 85 ? -13.032 2.625 -25.001 1.00 95.94 85 VAL A C 1
ATOM 687 O O . VAL A 1 85 ? -13.104 2.385 -23.805 1.00 95.94 85 VAL A O 1
ATOM 690 N N . LEU A 1 86 ? -13.500 3.763 -25.520 1.00 95.38 86 LEU A N 1
ATOM 691 C CA . LEU A 1 86 ? -14.123 4.814 -24.709 1.00 95.38 86 LEU A CA 1
ATOM 692 C C . LEU A 1 86 ? -15.463 4.364 -24.104 1.00 95.38 86 LEU A C 1
ATOM 694 O O . LEU A 1 86 ? -15.767 4.706 -22.963 1.00 95.38 86 LEU A O 1
ATOM 698 N N . SER A 1 87 ? -16.264 3.578 -24.831 1.00 94.81 87 SER A N 1
ATOM 699 C CA . SER A 1 87 ? -17.538 3.048 -24.317 1.00 94.81 87 SER A CA 1
ATOM 700 C C . SER A 1 87 ? -17.346 1.965 -23.244 1.00 94.81 87 SER A C 1
ATOM 702 O O . SER A 1 87 ? -18.049 1.959 -22.230 1.00 94.81 87 SER A O 1
ATOM 704 N N . GLN A 1 88 ? -16.359 1.081 -23.424 1.00 96.88 88 GLN A N 1
ATOM 705 C CA . GLN A 1 88 ? -15.943 0.098 -22.418 1.00 96.88 88 GLN A CA 1
ATOM 706 C C . GLN A 1 88 ? -15.337 0.807 -21.210 1.00 96.88 88 GLN A C 1
ATOM 708 O O . GLN A 1 88 ? -15.735 0.550 -20.084 1.00 96.88 88 GLN A O 1
ATOM 713 N N . ASP A 1 89 ? -14.474 1.774 -21.494 1.00 96.81 89 ASP A N 1
ATOM 714 C CA . ASP A 1 89 ? -14.066 2.909 -20.685 1.00 96.81 89 ASP A CA 1
ATOM 715 C C . ASP A 1 89 ? -15.083 3.358 -19.634 1.00 96.81 89 ASP A C 1
ATOM 717 O O . ASP A 1 89 ? -14.980 3.141 -18.422 1.00 96.81 89 ASP A O 1
ATOM 721 N N . HIS A 1 90 ? -16.129 3.967 -20.175 1.00 96.25 90 HIS A N 1
ATOM 722 C CA . HIS A 1 90 ? -17.261 4.477 -19.432 1.00 96.25 90 HIS A CA 1
ATOM 723 C C . HIS A 1 90 ? -17.977 3.381 -18.635 1.00 96.25 90 HIS A C 1
ATOM 725 O O . HIS A 1 90 ? -18.296 3.587 -17.465 1.00 96.25 90 HIS A O 1
ATOM 731 N N . THR A 1 91 ? -18.173 2.201 -19.231 1.00 97.62 91 THR A N 1
ATOM 732 C CA . THR A 1 91 ? -18.830 1.061 -18.572 1.00 97.62 91 THR A CA 1
ATOM 733 C C . THR A 1 91 ? -18.035 0.578 -17.360 1.00 97.62 91 THR A C 1
ATOM 735 O O . THR A 1 91 ? -18.610 0.372 -16.296 1.00 97.62 91 THR A O 1
ATOM 738 N N . ILE A 1 92 ? -16.713 0.451 -17.481 1.00 97.75 92 ILE A N 1
ATOM 739 C CA . ILE A 1 92 ? -15.823 0.052 -16.387 1.00 97.75 92 ILE A CA 1
ATOM 740 C C . ILE A 1 92 ? -15.879 1.096 -15.274 1.00 97.75 92 ILE A C 1
ATOM 742 O O . ILE A 1 92 ? -16.043 0.741 -14.108 1.00 97.75 92 ILE A O 1
ATOM 746 N N . ARG A 1 93 ? -15.818 2.391 -15.612 1.00 97.44 93 ARG A N 1
ATOM 747 C CA . ARG A 1 93 ? -15.955 3.461 -14.611 1.00 97.44 93 ARG A CA 1
ATOM 748 C C . ARG A 1 93 ? -17.300 3.400 -13.886 1.00 97.44 93 ARG A C 1
ATOM 750 O O . ARG A 1 93 ? -17.330 3.507 -12.661 1.00 97.44 93 ARG A O 1
ATOM 757 N N . GLN A 1 94 ? -18.391 3.179 -14.617 1.00 97.81 94 GLN A N 1
ATOM 758 C CA . GLN A 1 94 ? -19.727 3.036 -14.041 1.00 97.81 94 GLN A CA 1
ATOM 759 C C . GLN A 1 94 ? -19.824 1.799 -13.136 1.00 97.81 94 GLN A C 1
ATOM 761 O O . GLN A 1 94 ? -20.376 1.881 -12.040 1.00 97.81 94 GLN A O 1
ATOM 766 N N . GLN A 1 95 ? -19.255 0.666 -13.552 1.00 97.94 95 GLN A N 1
ATOM 767 C CA . GLN A 1 95 ? -19.213 -0.560 -12.753 1.00 97.94 95 GLN A CA 1
ATOM 768 C C . GLN A 1 95 ? -18.402 -0.376 -11.469 1.00 97.94 95 GLN A C 1
ATOM 770 O O . GLN A 1 95 ? -18.862 -0.775 -10.403 1.00 97.94 95 GLN A O 1
ATOM 775 N N . ILE A 1 96 ? -17.242 0.283 -11.540 1.00 97.81 96 ILE A N 1
ATOM 776 C CA . ILE A 1 96 ? -16.427 0.607 -10.361 1.00 97.81 96 ILE A CA 1
ATOM 777 C C . ILE A 1 96 ? -17.204 1.513 -9.404 1.00 97.81 96 ILE A C 1
ATOM 779 O O . ILE A 1 96 ? -17.185 1.292 -8.194 1.00 97.81 96 ILE A O 1
ATOM 783 N N . GLN A 1 97 ? -17.906 2.525 -9.919 1.00 97.56 97 GLN A N 1
ATOM 784 C CA . GLN A 1 97 ? -18.741 3.382 -9.081 1.00 97.56 97 GLN A CA 1
ATOM 785 C C . GLN A 1 97 ? -19.860 2.580 -8.406 1.00 97.56 97 GLN A C 1
ATOM 787 O O . GLN A 1 97 ? -20.069 2.732 -7.204 1.00 97.56 97 GLN A O 1
ATOM 792 N N . ARG A 1 98 ? -20.524 1.685 -9.146 1.00 98.19 98 ARG A N 1
ATOM 793 C CA . ARG A 1 98 ? -21.580 0.830 -8.600 1.00 98.19 98 ARG A CA 1
ATOM 794 C C . ARG A 1 98 ? -21.059 -0.136 -7.537 1.00 98.19 98 ARG A C 1
ATOM 796 O O . ARG A 1 98 ? -21.726 -0.308 -6.524 1.00 98.19 98 ARG A O 1
ATOM 803 N N . LEU A 1 99 ? -19.883 -0.731 -7.735 1.00 98.06 99 LEU A N 1
ATOM 804 C CA . LEU A 1 99 ? -19.230 -1.568 -6.723 1.00 98.06 99 LEU A CA 1
ATOM 805 C C . LEU A 1 99 ? -18.969 -0.767 -5.449 1.00 98.06 99 LEU A C 1
ATOM 807 O O . LEU A 1 99 ? -19.421 -1.163 -4.387 1.00 98.06 99 LEU A O 1
ATOM 811 N N . ARG A 1 100 ? -18.394 0.435 -5.568 1.00 98.06 100 ARG A N 1
ATOM 812 C CA . ARG A 1 100 ? -18.171 1.323 -4.415 1.00 98.06 100 ARG A CA 1
ATOM 813 C C . ARG A 1 100 ? -19.463 1.732 -3.704 1.00 98.06 100 ARG A C 1
ATOM 815 O O . ARG A 1 100 ? -19.447 2.014 -2.513 1.00 98.06 100 ARG A O 1
ATOM 822 N N . GLU A 1 101 ? -20.573 1.873 -4.421 1.00 98.06 101 GLU A N 1
ATOM 823 C CA . GLU A 1 101 ? -21.883 2.128 -3.809 1.00 98.06 101 GLU A CA 1
ATOM 824 C C . GLU A 1 101 ? -22.398 0.912 -3.036 1.00 98.06 101 GLU A C 1
ATOM 826 O O . GLU A 1 101 ? -22.910 1.085 -1.931 1.00 98.06 101 GLU A O 1
ATOM 831 N N . LEU A 1 102 ? -22.235 -0.289 -3.599 1.00 98.25 102 LEU A N 1
ATOM 832 C CA . LEU A 1 102 ? -22.617 -1.550 -2.966 1.00 98.25 102 LEU A CA 1
ATOM 833 C C . LEU A 1 102 ? -21.753 -1.856 -1.742 1.00 98.25 102 LEU A C 1
ATOM 835 O O . LEU A 1 102 ? -22.313 -2.195 -0.710 1.00 98.25 102 LEU A O 1
ATOM 839 N N . ASP A 1 103 ? -20.437 -1.653 -1.808 1.00 98.00 103 ASP A N 1
ATOM 840 C CA . ASP A 1 103 ? -19.528 -1.842 -0.669 1.00 98.00 103 ASP A CA 1
ATOM 841 C C . ASP A 1 103 ? -19.943 -0.945 0.505 1.00 98.00 103 ASP A C 1
ATOM 843 O O . ASP A 1 103 ? -20.150 -1.416 1.617 1.00 98.00 103 ASP A O 1
ATOM 847 N N . ARG A 1 104 ? -20.248 0.334 0.238 1.00 97.94 104 ARG A N 1
ATOM 848 C CA . ARG A 1 104 ? -20.793 1.245 1.264 1.00 97.94 104 ARG A CA 1
ATOM 849 C C . ARG A 1 104 ? -22.163 0.820 1.790 1.00 97.94 104 ARG A C 1
ATOM 851 O O . ARG A 1 104 ? -22.597 1.287 2.843 1.00 97.94 104 ARG A O 1
ATOM 858 N N . GLU A 1 105 ? -22.939 0.073 1.014 1.00 98.25 105 GLU A N 1
ATOM 859 C CA . GLU A 1 105 ? -24.215 -0.478 1.466 1.00 98.25 105 GLU A CA 1
ATOM 860 C C . GLU A 1 105 ? -23.994 -1.698 2.364 1.00 98.25 105 GLU A C 1
ATOM 862 O O . GLU A 1 105 ? -24.615 -1.781 3.424 1.00 98.25 105 GLU A O 1
ATOM 867 N N . ILE A 1 106 ? -23.057 -2.571 1.991 1.00 97.62 106 ILE A N 1
ATOM 868 C CA . ILE A 1 106 ? -22.600 -3.706 2.796 1.00 97.62 106 ILE A CA 1
ATOM 869 C C . ILE A 1 106 ? -22.088 -3.203 4.144 1.00 97.62 106 ILE A C 1
ATOM 871 O O . ILE A 1 106 ? -22.645 -3.606 5.160 1.00 97.62 106 ILE A O 1
ATOM 875 N N . ASP A 1 107 ? -21.174 -2.230 4.168 1.00 97.75 107 ASP A N 1
ATOM 876 C CA . ASP A 1 107 ? -20.629 -1.658 5.407 1.00 97.75 107 ASP A CA 1
ATOM 877 C C . ASP A 1 107 ? -21.735 -1.149 6.345 1.00 97.75 107 ASP A C 1
ATOM 879 O O . ASP A 1 107 ? -21.692 -1.333 7.562 1.00 97.75 107 ASP A O 1
ATOM 883 N N . ARG A 1 108 ? -22.779 -0.521 5.785 1.00 97.94 108 ARG A N 1
ATOM 884 C CA . ARG A 1 108 ? -23.928 -0.034 6.562 1.00 97.94 108 ARG A CA 1
ATOM 885 C C . ARG A 1 108 ? -24.755 -1.178 7.140 1.00 97.94 108 ARG A C 1
ATOM 887 O O . ARG A 1 108 ? -25.178 -1.091 8.296 1.00 97.94 108 ARG A O 1
ATOM 894 N N . TYR A 1 109 ? -25.015 -2.227 6.360 1.00 97.81 109 TYR A N 1
ATOM 895 C CA . TYR A 1 109 ? -25.737 -3.400 6.853 1.00 97.81 109 TYR A CA 1
ATOM 896 C C . TYR A 1 109 ? -24.920 -4.179 7.878 1.00 97.81 109 TYR A C 1
ATOM 898 O O . TYR A 1 109 ? -25.472 -4.578 8.903 1.00 97.81 109 TYR A O 1
ATOM 906 N N . GLU A 1 110 ? -23.622 -4.347 7.652 1.00 97.25 110 GLU A N 1
ATOM 907 C CA . GLU A 1 110 ? -22.707 -4.996 8.582 1.00 97.25 110 GLU A CA 1
ATOM 908 C C . GLU A 1 110 ? -22.637 -4.219 9.888 1.00 97.25 110 GLU A C 1
ATOM 910 O O . GLU A 1 110 ? -22.911 -4.796 10.935 1.00 97.25 110 GLU A O 1
ATOM 915 N N . ALA A 1 111 ? -22.405 -2.904 9.852 1.00 96.12 111 ALA A N 1
ATOM 916 C CA . ALA A 1 111 ? -22.396 -2.069 11.052 1.00 96.12 111 ALA A CA 1
ATOM 917 C C . ALA A 1 111 ? -23.718 -2.160 11.830 1.00 96.12 111 ALA A C 1
ATOM 919 O O . ALA A 1 111 ? -23.714 -2.274 13.058 1.00 96.12 111 ALA A O 1
ATOM 920 N N . LYS A 1 112 ? -24.860 -2.169 11.129 1.00 97.25 112 LYS A N 1
ATOM 921 C CA . LYS A 1 112 ? -26.175 -2.353 11.756 1.00 97.25 112 LYS A CA 1
ATOM 922 C C . LYS A 1 112 ? -26.293 -3.722 12.428 1.00 97.25 112 LYS A C 1
ATOM 924 O O . LYS A 1 112 ? -26.692 -3.795 13.587 1.00 97.25 112 LYS A O 1
ATOM 929 N N . ILE A 1 113 ? -25.929 -4.795 11.729 1.00 94.19 113 ILE A N 1
ATOM 930 C CA . ILE A 1 113 ? -25.974 -6.160 12.263 1.00 94.19 113 ILE A CA 1
ATOM 931 C C . ILE A 1 113 ? -25.011 -6.306 13.444 1.00 94.19 113 ILE A C 1
ATOM 933 O O . ILE A 1 113 ? -25.390 -6.885 14.459 1.00 94.19 113 ILE A O 1
ATOM 937 N N . HIS A 1 114 ? -23.794 -5.774 13.338 1.00 93.19 114 HIS A N 1
ATOM 938 C CA . HIS A 1 114 ? -22.802 -5.763 14.406 1.00 93.19 114 HIS A CA 1
ATOM 939 C C . HIS A 1 114 ? -23.351 -5.047 15.639 1.00 93.19 114 HIS A C 1
ATOM 941 O O . HIS A 1 114 ? -23.330 -5.623 16.722 1.00 93.19 114 HIS A O 1
ATOM 947 N N . LEU A 1 115 ? -23.940 -3.860 15.484 1.00 94.00 115 LEU A N 1
ATOM 948 C CA . LEU A 1 115 ? -24.542 -3.109 16.586 1.00 94.00 115 LEU A CA 1
ATOM 949 C C . LEU A 1 115 ? -25.742 -3.844 17.207 1.00 94.00 115 LEU A C 1
ATOM 951 O O . LEU A 1 115 ? -25.861 -3.913 18.431 1.00 94.00 115 LEU A O 1
ATOM 955 N N . ASP A 1 116 ? -26.603 -4.448 16.389 1.00 93.50 116 ASP A N 1
ATOM 956 C CA . ASP A 1 116 ? -27.736 -5.248 16.866 1.00 93.50 116 ASP A CA 1
ATOM 957 C C . ASP A 1 116 ? -27.284 -6.526 17.590 1.00 93.50 116 ASP A C 1
ATOM 959 O O . ASP A 1 116 ? -27.953 -6.977 18.523 1.00 93.50 116 ASP A O 1
ATOM 963 N N . ARG A 1 117 ? -26.169 -7.134 17.168 1.00 91.19 117 ARG A N 1
ATOM 964 C CA . ARG A 1 117 ? -25.562 -8.293 17.839 1.00 91.19 117 ARG A CA 1
ATOM 965 C C . ARG A 1 117 ? -24.870 -7.881 19.133 1.00 91.19 117 ARG A C 1
ATOM 967 O O . ARG A 1 117 ? -25.114 -8.528 20.143 1.00 91.19 117 ARG A O 1
ATOM 974 N N . MET A 1 118 ? -24.127 -6.774 19.146 1.00 89.75 118 MET A N 1
ATOM 975 C CA . MET A 1 118 ? -23.502 -6.220 20.355 1.00 89.75 118 MET A CA 1
ATOM 976 C C . MET A 1 118 ? -24.536 -5.886 21.432 1.00 89.75 118 MET A C 1
ATOM 978 O O . MET A 1 118 ? -24.316 -6.170 22.605 1.00 89.75 118 MET A O 1
ATOM 982 N N . LYS A 1 119 ? -25.692 -5.328 21.048 1.00 92.06 119 LYS A N 1
ATOM 983 C CA . LYS A 1 119 ? -26.789 -5.047 21.990 1.00 92.06 119 LYS A CA 1
ATOM 984 C C . LYS A 1 119 ? -27.408 -6.309 22.590 1.00 92.06 119 LYS A C 1
ATOM 986 O O . LYS A 1 119 ? -27.834 -6.279 23.737 1.00 92.06 119 LYS A O 1
ATOM 991 N N . ARG A 1 120 ? -27.500 -7.392 21.812 1.00 88.44 120 ARG A N 1
ATOM 992 C CA . ARG A 1 120 ? -28.138 -8.651 22.236 1.00 88.44 120 ARG A CA 1
ATOM 993 C C . ARG A 1 120 ? -27.198 -9.587 22.991 1.00 88.44 120 ARG A C 1
ATOM 995 O O . ARG A 1 120 ? -27.634 -10.244 23.925 1.00 88.44 120 ARG A O 1
ATOM 1002 N N . HIS A 1 121 ? -25.942 -9.659 22.568 1.00 85.50 121 HIS A N 1
ATOM 1003 C CA . HIS A 1 121 ? -24.965 -10.651 23.020 1.00 85.50 121 HIS A CA 1
ATOM 1004 C C . HIS A 1 121 ? -23.769 -10.026 23.758 1.00 85.50 121 HIS A C 1
ATOM 1006 O O . HIS A 1 121 ? -22.889 -10.745 24.208 1.00 85.50 121 HIS A O 1
ATOM 1012 N N . GLY A 1 122 ? -23.735 -8.699 23.908 1.00 88.25 122 GLY A N 1
ATOM 1013 C CA . GLY A 1 122 ? -22.624 -7.980 24.528 1.00 88.25 122 GLY A CA 1
ATOM 1014 C C . GLY A 1 122 ? -21.483 -7.689 23.552 1.00 88.25 122 GLY A C 1
ATOM 1015 O O . GLY A 1 122 ? -21.456 -8.168 22.422 1.00 88.25 122 GLY A O 1
ATOM 1016 N N . VAL A 1 123 ? -20.520 -6.874 23.988 1.00 85.50 123 VAL A N 1
ATOM 1017 C CA . VAL A 1 123 ? -19.365 -6.460 23.165 1.00 85.50 123 VAL A CA 1
ATOM 1018 C C . VAL A 1 123 ? -18.489 -7.659 22.781 1.00 85.50 123 VAL A C 1
ATOM 1020 O O . VAL A 1 123 ? -17.903 -7.666 21.702 1.00 85.50 123 VAL A O 1
ATOM 1023 N N . ASN A 1 124 ? -18.474 -8.703 23.614 1.00 85.06 124 ASN A N 1
ATOM 1024 C CA . ASN A 1 124 ? -17.650 -9.889 23.412 1.00 85.06 124 ASN A CA 1
ATOM 1025 C C . ASN A 1 124 ? -18.249 -10.934 22.461 1.00 85.06 124 ASN A C 1
ATOM 1027 O O . ASN A 1 124 ? -17.632 -11.968 22.234 1.00 85.06 124 ASN A O 1
ATOM 1031 N N . TYR A 1 125 ? -19.416 -10.672 21.861 1.00 88.00 125 TYR A N 1
ATOM 1032 C CA . TYR A 1 125 ? -20.150 -11.683 21.096 1.00 88.00 125 TYR A CA 1
ATOM 1033 C C . TYR A 1 125 ? -19.336 -12.338 19.972 1.00 88.00 125 TYR A C 1
ATOM 1035 O O . TYR A 1 125 ? -19.561 -13.501 19.661 1.00 88.00 125 TYR A O 1
ATOM 1043 N N . VAL A 1 126 ? -18.392 -11.616 19.354 1.00 85.25 126 VAL A N 1
ATOM 1044 C CA . VAL A 1 126 ? -17.505 -12.192 18.333 1.00 85.25 126 VAL A CA 1
ATOM 1045 C C . VAL A 1 126 ? -16.584 -13.221 18.978 1.00 85.25 126 VAL A C 1
ATOM 1047 O O . VAL A 1 126 ? -16.525 -14.363 18.531 1.00 85.25 126 VAL A O 1
ATOM 1050 N N . GLN A 1 127 ? -15.904 -12.850 20.060 1.00 81.69 127 GLN A N 1
ATOM 1051 C CA . GLN A 1 127 ? -15.022 -13.763 20.774 1.00 81.69 127 GLN A CA 1
ATOM 1052 C C . GLN A 1 127 ? -15.813 -14.947 21.338 1.00 81.69 127 GLN A C 1
ATOM 1054 O O . GLN A 1 127 ? -15.380 -16.082 21.184 1.00 81.69 127 GLN A O 1
ATOM 1059 N N . ASP A 1 128 ? -17.015 -14.712 21.860 1.00 77.81 128 ASP A N 1
ATOM 1060 C CA . ASP A 1 128 ? -17.904 -15.767 22.339 1.00 77.81 128 ASP A CA 1
ATOM 1061 C C . ASP A 1 128 ? -18.341 -16.695 21.194 1.00 77.81 128 ASP A C 1
ATOM 1063 O O . ASP A 1 128 ? -18.359 -17.904 21.383 1.00 77.81 128 ASP A O 1
ATOM 1067 N N . THR A 1 129 ? -18.591 -16.203 19.971 1.00 79.38 129 THR A N 1
ATOM 1068 C CA . THR A 1 129 ? -18.888 -17.090 18.824 1.00 79.38 129 THR A CA 1
ATOM 1069 C C . THR A 1 129 ? -17.722 -18.000 18.438 1.00 79.38 129 THR A C 1
ATOM 1071 O O . THR A 1 129 ? -17.950 -19.149 18.062 1.00 79.38 129 THR A O 1
ATOM 1074 N N . TYR A 1 130 ? -16.478 -17.532 18.563 1.00 74.31 130 TYR A N 1
ATOM 1075 C CA . TYR A 1 130 ? -15.297 -18.345 18.253 1.00 74.31 130 TYR A CA 1
ATOM 1076 C C . TYR A 1 130 ? -14.855 -19.231 19.429 1.00 74.31 130 TYR A C 1
ATOM 1078 O O . TYR A 1 130 ? -14.355 -20.332 19.203 1.00 74.31 130 TYR A O 1
ATOM 1086 N N . LEU A 1 131 ? -15.069 -18.798 20.676 1.00 70.19 131 LEU A N 1
ATOM 1087 C CA . LEU A 1 131 ? -14.725 -19.554 21.885 1.00 70.19 131 LEU A CA 1
ATOM 1088 C C . LEU A 1 131 ? -15.789 -20.596 22.252 1.00 70.19 131 LEU A C 1
ATOM 1090 O O . LEU A 1 131 ? -15.439 -21.722 22.596 1.00 70.19 131 LEU A O 1
ATOM 1094 N N . VAL A 1 132 ? -17.080 -20.276 22.122 1.00 56.12 132 VAL A N 1
ATOM 1095 C CA . VAL A 1 132 ? -18.183 -21.240 22.313 1.00 56.12 132 VAL A CA 1
ATOM 1096 C C . VAL A 1 132 ? -18.206 -22.269 21.176 1.00 56.12 132 VAL A C 1
ATOM 1098 O O . VAL A 1 132 ? -18.551 -23.427 21.399 1.00 56.12 132 VAL A O 1
ATOM 1101 N N . GLY A 1 133 ? -17.705 -21.918 19.985 1.00 49.75 133 GLY A N 1
ATOM 1102 C CA . GLY A 1 133 ? -17.456 -22.870 18.894 1.00 49.75 133 GLY A CA 1
ATOM 1103 C C . GLY A 1 133 ? -16.424 -23.963 19.220 1.00 49.75 133 GLY A C 1
ATOM 1104 O O . GLY A 1 133 ? -16.415 -25.000 18.558 1.00 49.75 133 GLY A O 1
ATOM 1105 N N . ALA A 1 134 ? -15.598 -23.780 20.257 1.00 49.91 134 ALA A N 1
ATOM 1106 C CA . ALA A 1 134 ? -14.679 -24.801 20.766 1.00 49.91 134 ALA A CA 1
ATOM 1107 C C . ALA A 1 134 ? -15.262 -25.624 21.936 1.00 49.91 134 ALA A C 1
ATOM 1109 O O . ALA A 1 134 ? -14.639 -26.591 22.375 1.00 49.91 134 ALA A O 1
ATOM 1110 N N . GLY A 1 135 ? -16.456 -25.283 22.435 1.00 47.66 135 GLY A N 1
ATOM 1111 C CA . GLY A 1 135 ? -17.018 -25.884 23.641 1.00 47.66 135 GLY A CA 1
ATOM 1112 C C . GLY A 1 135 ? -18.534 -25.752 23.749 1.00 47.66 135 GLY A C 1
ATOM 1113 O O . GLY A 1 135 ? -19.026 -25.055 24.625 1.00 47.66 135 GLY A O 1
ATOM 1114 N N . GLY A 1 136 ? -19.264 -26.502 22.921 1.00 42.50 136 GLY A N 1
ATOM 1115 C CA . GLY A 1 136 ? -20.626 -26.933 23.240 1.00 42.50 136 GLY A CA 1
ATOM 1116 C C . GLY A 1 136 ? -21.764 -26.130 22.610 1.00 42.50 136 GLY A C 1
ATOM 1117 O O . GLY A 1 136 ? -22.081 -25.039 23.056 1.00 42.50 136 GLY A O 1
ATOM 1118 N N . GLY A 1 137 ? -22.418 -26.781 21.641 1.00 43.88 137 GLY A N 1
ATOM 1119 C CA . GLY A 1 137 ? -23.876 -26.889 21.491 1.00 43.88 137 GLY A CA 1
ATOM 1120 C C . GLY A 1 137 ? -24.705 -25.606 21.433 1.00 43.88 137 GLY A C 1
ATOM 1121 O O . GLY A 1 137 ? -24.828 -24.883 22.415 1.00 43.88 137 GLY A O 1
ATOM 1122 N N . GLU A 1 138 ? -25.384 -25.412 20.302 1.00 41.88 138 GLU A N 1
ATOM 1123 C CA . GLU A 1 138 ? -26.468 -24.439 20.144 1.00 41.88 138 GLU A CA 1
ATOM 1124 C C . GLU A 1 138 ? -27.421 -24.424 21.359 1.00 41.88 138 GLU A C 1
ATOM 1126 O O . GLU A 1 138 ? -27.841 -25.488 21.830 1.00 41.88 138 GLU A O 1
ATOM 1131 N N . PRO A 1 139 ? -27.804 -23.241 21.873 1.00 46.72 139 PRO A N 1
ATOM 1132 C CA . PRO A 1 139 ? -28.815 -23.155 22.910 1.00 46.72 139 PRO A CA 1
ATOM 1133 C C . PRO A 1 139 ? -30.195 -23.415 22.288 1.00 46.72 139 PRO A C 1
ATOM 1135 O O . PRO A 1 139 ? -30.813 -22.528 21.700 1.00 46.72 139 PRO A O 1
ATOM 1138 N N . GLU A 1 140 ? -30.679 -24.648 22.430 1.00 41.44 140 GLU A N 1
ATOM 1139 C CA . GLU A 1 140 ? -32.086 -25.019 22.238 1.00 41.44 140 GLU A CA 1
ATOM 1140 C C . GLU A 1 140 ? -32.994 -24.131 23.121 1.00 41.44 140 GLU A C 1
ATOM 1142 O O . GLU A 1 140 ? -32.749 -23.996 24.330 1.00 41.44 140 GLU A O 1
ATOM 1147 N N . PRO A 1 141 ? -34.053 -23.512 22.567 1.00 44.69 141 PRO A N 1
ATOM 1148 C CA . PRO A 1 141 ? -34.899 -22.585 23.302 1.00 44.69 141 PRO A CA 1
ATOM 1149 C C . PRO A 1 141 ? -35.921 -23.370 24.131 1.00 44.69 141 PRO A C 1
ATOM 1151 O O . PRO A 1 141 ? -37.019 -23.666 23.665 1.00 44.69 141 PRO A O 1
ATOM 1154 N N . GLY A 1 142 ? -35.584 -23.713 25.378 1.00 46.59 142 GLY A N 1
ATOM 1155 C CA . GLY A 1 142 ? -36.576 -24.370 26.239 1.00 46.59 142 GLY A CA 1
ATOM 1156 C C . GLY A 1 142 ? -36.176 -24.826 27.638 1.00 46.59 142 GLY A C 1
ATOM 1157 O O . GLY A 1 142 ? -36.950 -25.569 28.236 1.00 46.59 142 GLY A O 1
ATOM 1158 N N . ARG A 1 143 ? -35.020 -24.440 28.196 1.00 36.53 143 ARG A N 1
ATOM 1159 C CA . ARG A 1 143 ? -34.616 -24.928 29.529 1.00 36.53 143 ARG A CA 1
ATOM 1160 C C . ARG A 1 143 ? -34.587 -23.818 30.578 1.00 36.53 143 ARG A C 1
ATOM 1162 O O . ARG A 1 143 ? -33.873 -22.834 30.430 1.00 36.53 143 ARG A O 1
ATOM 1169 N N . GLU A 1 144 ? -35.412 -23.998 31.610 1.00 37.69 144 GLU A N 1
ATOM 1170 C CA . GLU A 1 144 ? -35.621 -23.073 32.727 1.00 37.69 144 GLU A CA 1
ATOM 1171 C C . GLU A 1 144 ? -34.339 -22.736 33.518 1.00 37.69 144 GLU A C 1
ATOM 1173 O O . GLU A 1 144 ? -33.411 -23.551 33.580 1.00 37.69 144 GLU A O 1
ATOM 1178 N N . PRO A 1 145 ? -34.288 -21.554 34.167 1.00 46.69 145 PRO A N 1
ATOM 1179 C CA . PRO A 1 145 ? -33.120 -21.091 34.899 1.00 46.69 145 PRO A CA 1
ATOM 1180 C C . PRO A 1 145 ? -33.081 -21.731 36.291 1.00 46.69 145 PRO A C 1
ATOM 1182 O O . PRO A 1 145 ? -33.731 -21.280 37.230 1.00 46.69 145 PRO A O 1
ATOM 1185 N N . GLY A 1 146 ? -32.294 -22.792 36.440 1.00 42.81 146 GLY A N 1
ATOM 1186 C CA . GLY A 1 146 ? -32.096 -23.439 37.733 1.00 42.81 146 GLY A CA 1
ATOM 1187 C C . GLY A 1 146 ? -30.931 -24.413 37.703 1.00 42.81 146 GLY A C 1
ATOM 1188 O O . GLY A 1 146 ? -31.116 -25.601 37.466 1.00 42.81 146 GLY A O 1
ATOM 1189 N N . GLY A 1 147 ? -29.718 -23.919 37.942 1.00 33.59 147 GLY A N 1
ATOM 1190 C CA . GLY A 1 147 ? -28.533 -24.767 38.023 1.00 33.59 147 GLY A CA 1
ATOM 1191 C C . GLY A 1 147 ? -27.292 -23.956 38.347 1.00 33.59 147 GLY A C 1
ATOM 1192 O O . GLY A 1 147 ? -26.800 -23.208 37.514 1.00 33.59 147 GLY A O 1
ATOM 1193 N N . ALA A 1 148 ? -26.842 -24.085 39.589 1.00 37.19 148 ALA A N 1
ATOM 1194 C CA . ALA A 1 148 ? -25.756 -23.346 40.202 1.00 37.19 148 ALA A CA 1
ATOM 1195 C C . ALA A 1 148 ? -24.428 -23.376 39.424 1.00 37.19 148 ALA A C 1
ATOM 1197 O O . ALA A 1 148 ? -24.082 -24.346 38.750 1.00 37.19 148 ALA A O 1
ATOM 1198 N N . ALA A 1 149 ? -23.687 -22.287 39.628 1.00 46.41 149 ALA A N 1
ATOM 1199 C CA . ALA A 1 149 ? -22.276 -22.084 39.349 1.00 46.41 149 ALA A CA 1
ATOM 1200 C C . ALA A 1 149 ? -21.426 -23.367 39.337 1.00 46.41 149 ALA A C 1
ATOM 1202 O O . ALA A 1 149 ? -21.354 -24.097 40.326 1.00 46.41 149 ALA A O 1
ATOM 1203 N N . GLN A 1 150 ? -20.682 -23.552 38.249 1.00 40.41 150 GLN A N 1
ATOM 1204 C CA . GLN A 1 150 ? -19.431 -24.302 38.259 1.00 40.41 150 GLN A CA 1
ATOM 1205 C C . GLN A 1 150 ? -18.294 -23.304 38.005 1.00 40.41 150 GLN A C 1
ATOM 1207 O O . GLN A 1 150 ? -18.261 -22.695 36.934 1.00 40.41 150 GLN A O 1
ATOM 1212 N N . PRO A 1 151 ? -17.360 -23.099 38.951 1.00 46.97 151 PRO A N 1
ATOM 1213 C CA . PRO A 1 151 ? -16.161 -22.322 38.700 1.00 46.97 151 PRO A CA 1
ATOM 1214 C C . PRO A 1 151 ? -15.136 -23.253 38.046 1.00 46.97 151 PRO A C 1
ATOM 1216 O O . PRO A 1 151 ? -14.340 -23.896 38.721 1.00 46.97 151 PRO A O 1
ATOM 12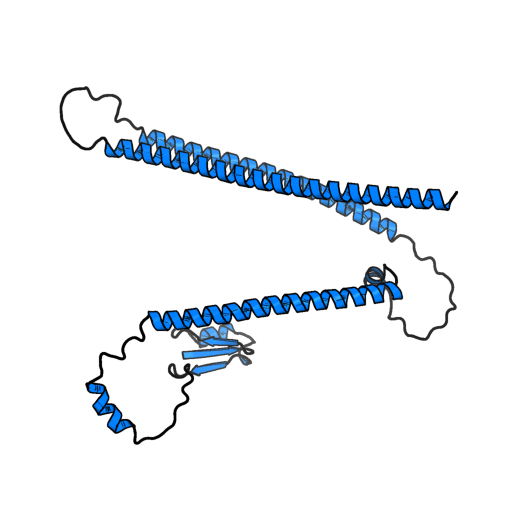19 N N . ALA A 1 152 ? -15.173 -23.344 36.720 1.00 44.50 152 ALA A N 1
ATOM 1220 C CA . ALA A 1 152 ? -14.103 -23.956 35.927 1.00 44.50 152 ALA A CA 1
ATOM 1221 C C . ALA A 1 152 ? -13.328 -22.899 35.115 1.00 44.50 152 ALA A C 1
ATOM 1223 O O . ALA A 1 152 ? -12.735 -23.204 34.088 1.00 44.50 152 ALA A O 1
ATOM 1224 N N . ALA A 1 153 ? -13.323 -21.644 35.576 1.00 49.25 153 ALA A N 1
ATOM 1225 C CA . ALA A 1 153 ? -12.585 -20.535 34.972 1.00 49.25 153 ALA A CA 1
ATOM 1226 C C . ALA A 1 153 ? -11.177 -20.403 35.581 1.00 49.25 153 ALA A C 1
ATOM 1228 O O . ALA A 1 153 ? -10.791 -19.353 36.082 1.00 49.25 153 ALA A O 1
ATOM 1229 N N . GLY A 1 154 ? -10.417 -21.497 35.594 1.00 53.94 154 GLY A N 1
ATOM 1230 C CA . GLY A 1 154 ? -9.001 -21.464 35.939 1.00 53.94 154 GLY A CA 1
ATOM 1231 C C . GLY A 1 154 ? -8.156 -21.500 34.670 1.00 53.94 154 GLY A C 1
ATOM 1232 O O . GLY A 1 154 ? -8.060 -22.563 34.066 1.00 53.94 154 GLY A O 1
ATOM 1233 N N . ARG A 1 155 ? -7.485 -20.380 34.353 1.00 54.81 155 ARG A N 1
ATOM 1234 C CA . ARG A 1 155 ? -6.308 -20.238 33.454 1.00 54.81 155 ARG A CA 1
ATOM 1235 C C . ARG A 1 155 ? -6.423 -19.822 31.963 1.00 54.81 155 ARG A C 1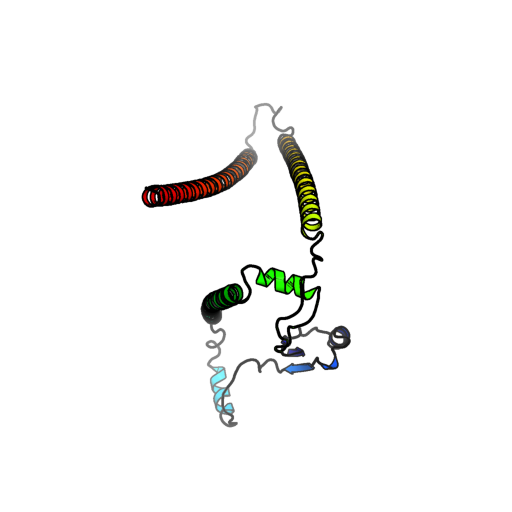
ATOM 1237 O O . ARG A 1 155 ? -5.407 -19.917 31.285 1.00 54.81 155 ARG A O 1
ATOM 1244 N N . PRO A 1 156 ? -7.512 -19.248 31.418 1.00 61.09 156 PRO A N 1
ATOM 1245 C CA . PRO A 1 156 ? -7.430 -18.605 30.095 1.00 61.09 156 PRO A CA 1
ATOM 1246 C C . PRO A 1 156 ? -6.511 -17.368 30.077 1.00 61.09 156 PRO A C 1
ATOM 1248 O O . PRO A 1 156 ? -5.839 -17.101 29.085 1.00 61.09 156 PRO A O 1
ATOM 1251 N N . GLU A 1 157 ? -6.470 -16.619 31.182 1.00 61.81 157 GLU A N 1
ATOM 1252 C CA . GLU A 1 157 ? -5.723 -15.356 31.304 1.00 61.81 157 GLU A CA 1
ATOM 1253 C C . GLU A 1 157 ? -4.204 -15.574 31.385 1.00 61.81 157 GLU A C 1
ATOM 1255 O O . GLU A 1 157 ? -3.442 -14.839 30.763 1.00 61.81 157 GLU A O 1
ATOM 1260 N N . GLU A 1 158 ? -3.757 -16.623 32.084 1.00 73.81 158 GLU A N 1
ATOM 1261 C CA . GLU A 1 158 ? -2.337 -16.998 32.170 1.00 73.81 158 GLU A CA 1
ATOM 1262 C C . GLU A 1 158 ? -1.805 -17.507 30.822 1.00 73.81 158 GLU A C 1
ATOM 1264 O O . GLU A 1 158 ? -0.697 -17.155 30.416 1.00 73.81 158 GLU A O 1
ATOM 1269 N N . ASP A 1 159 ? -2.604 -18.295 30.098 1.00 79.69 159 ASP A N 1
ATOM 1270 C CA . ASP A 1 159 ? -2.245 -18.793 28.769 1.00 79.69 159 ASP A CA 1
ATOM 1271 C C . ASP A 1 159 ? -2.231 -17.669 27.723 1.00 79.69 159 ASP A C 1
ATOM 1273 O O . ASP A 1 159 ? -1.411 -17.683 26.804 1.00 79.69 159 ASP A O 1
ATOM 1277 N N . TYR A 1 160 ? -3.106 -16.669 27.867 1.00 81.88 160 TYR A N 1
ATOM 1278 C CA . TYR A 1 160 ? -3.089 -15.471 27.031 1.00 81.88 160 TYR A CA 1
ATOM 1279 C C . TYR A 1 160 ? -1.859 -14.603 27.318 1.00 81.88 160 TYR A C 1
ATOM 1281 O O . TYR A 1 160 ? -1.177 -14.191 26.383 1.00 81.88 160 TYR A O 1
ATOM 1289 N N . ALA A 1 161 ? -1.520 -14.391 28.594 1.00 89.56 161 ALA A N 1
ATOM 1290 C CA . ALA A 1 161 ? -0.323 -13.649 28.988 1.00 89.56 161 ALA A CA 1
ATOM 1291 C C . ALA A 1 161 ? 0.959 -14.287 28.426 1.00 89.56 161 ALA A C 1
ATOM 1293 O O . ALA A 1 161 ? 1.796 -13.583 27.864 1.00 89.56 161 ALA A O 1
ATOM 1294 N N . ARG A 1 162 ? 1.069 -15.622 28.480 1.00 92.81 162 ARG A N 1
ATOM 1295 C CA . ARG A 1 162 ? 2.196 -16.372 27.895 1.00 92.81 162 ARG A CA 1
ATOM 1296 C C . ARG A 1 162 ? 2.284 -16.221 26.379 1.00 92.81 162 ARG A C 1
ATOM 1298 O O . ARG A 1 162 ? 3.369 -16.017 25.852 1.00 92.81 162 ARG A O 1
ATOM 1305 N N . LYS A 1 163 ? 1.150 -16.292 25.675 1.00 90.44 163 LYS A N 1
ATOM 1306 C CA . LYS A 1 163 ? 1.113 -16.083 24.218 1.00 90.44 163 LYS A CA 1
ATOM 1307 C C . LYS A 1 163 ? 1.488 -14.652 23.840 1.00 90.44 163 LYS A C 1
ATOM 1309 O O . LYS A 1 163 ? 2.170 -14.452 22.844 1.00 90.44 163 LYS A O 1
ATOM 1314 N N . CYS A 1 164 ? 1.078 -13.658 24.626 1.00 92.25 164 CYS A N 1
ATOM 1315 C CA . CYS A 1 164 ? 1.503 -12.273 24.423 1.00 92.25 164 CYS A CA 1
ATOM 1316 C C . CYS A 1 164 ? 3.016 -12.111 24.614 1.00 92.25 164 CYS A C 1
ATOM 1318 O O . CYS A 1 164 ? 3.655 -11.428 23.819 1.00 92.25 164 CYS A O 1
ATOM 1320 N N . GLU A 1 165 ? 3.592 -12.761 25.627 1.00 95.31 165 GLU A N 1
ATOM 1321 C CA . GLU A 1 165 ? 5.039 -12.769 25.860 1.00 95.31 165 GLU A CA 1
ATOM 1322 C C . GLU A 1 165 ? 5.799 -13.447 24.705 1.00 95.31 165 GLU A C 1
ATOM 1324 O O . GLU A 1 165 ? 6.794 -12.912 24.224 1.00 95.31 165 GLU A O 1
ATOM 1329 N N . GLU A 1 166 ? 5.283 -14.561 24.180 1.00 96.75 166 GLU A N 1
ATOM 1330 C CA . GLU A 1 166 ? 5.830 -15.236 22.994 1.00 96.75 166 GLU A CA 1
ATOM 1331 C C . GLU A 1 166 ? 5.761 -14.349 21.737 1.00 96.75 166 GLU A C 1
ATOM 1333 O O . GLU A 1 166 ? 6.730 -14.251 20.984 1.00 96.75 166 GLU A O 1
ATOM 1338 N N . VAL A 1 167 ? 4.645 -13.643 21.523 1.00 96.69 167 VAL A N 1
ATOM 1339 C CA . VAL A 1 167 ? 4.500 -12.695 20.405 1.00 96.69 167 VAL A CA 1
ATOM 1340 C C . VAL A 1 167 ? 5.493 -11.540 20.526 1.00 96.69 167 VAL A C 1
ATOM 1342 O O . VAL A 1 167 ? 6.087 -11.159 19.520 1.00 96.69 167 VAL A O 1
ATOM 1345 N N . LEU A 1 168 ? 5.708 -11.007 21.731 1.00 96.31 168 LEU A N 1
ATOM 1346 C CA . LEU A 1 168 ? 6.701 -9.955 21.970 1.00 96.31 168 LEU A CA 1
ATOM 1347 C C . LEU A 1 168 ? 8.120 -10.440 21.649 1.00 96.31 168 LEU A C 1
ATOM 1349 O O . LEU A 1 168 ? 8.848 -9.760 20.929 1.00 96.31 168 LEU A O 1
ATOM 1353 N N . GLN A 1 169 ? 8.486 -11.647 22.086 1.00 97.81 169 GLN A N 1
ATOM 1354 C CA . GLN A 1 169 ? 9.792 -12.239 21.773 1.00 97.81 169 GLN A CA 1
ATOM 1355 C C . GLN A 1 169 ? 9.996 -12.422 20.262 1.00 97.81 169 GLN A C 1
ATOM 1357 O O . GLN A 1 169 ? 11.065 -12.116 19.733 1.00 97.81 169 GLN A O 1
ATOM 1362 N N . LEU A 1 170 ? 8.970 -12.884 19.540 1.00 97.31 170 LEU A N 1
ATOM 1363 C CA . LEU A 1 170 ? 9.027 -13.017 18.081 1.00 97.31 170 LEU A CA 1
ATOM 1364 C C . LEU A 1 170 ? 9.119 -11.657 17.375 1.00 97.31 170 LEU A C 1
ATOM 1366 O O . LEU A 1 170 ? 9.787 -11.545 16.348 1.00 97.31 170 LEU A O 1
ATOM 1370 N N . GLN A 1 171 ? 8.475 -10.619 17.913 1.00 95.75 171 GLN A N 1
ATOM 1371 C CA . GLN A 1 171 ? 8.579 -9.258 17.385 1.00 95.75 171 GLN A CA 1
ATOM 1372 C C . GLN A 1 171 ? 9.987 -8.684 17.560 1.00 95.75 171 GLN A C 1
ATOM 1374 O O . GLN A 1 171 ? 10.515 -8.103 16.613 1.00 95.75 171 GLN A O 1
ATOM 1379 N N . GLU A 1 172 ? 10.618 -8.893 18.715 1.00 97.50 172 GLU A N 1
ATOM 1380 C CA . GLU A 1 172 ? 12.011 -8.492 18.946 1.00 97.50 172 GLU A CA 1
ATOM 1381 C C . GLU A 1 172 ? 12.974 -9.230 18.009 1.00 97.50 172 GLU A C 1
ATOM 1383 O O . GLU A 1 172 ? 13.838 -8.607 17.393 1.00 97.50 172 GLU A O 1
ATOM 1388 N N . GLN A 1 173 ? 12.793 -10.542 17.828 1.00 97.81 173 GLN A N 1
ATOM 1389 C CA . GLN A 1 173 ? 13.595 -11.329 16.884 1.00 97.81 173 GLN A CA 1
ATOM 1390 C C . GLN A 1 173 ? 13.422 -10.849 15.440 1.00 97.81 173 GLN A C 1
ATOM 1392 O O . GLN A 1 173 ? 14.402 -10.747 14.703 1.00 97.81 173 GLN A O 1
ATOM 1397 N N . ARG A 1 174 ? 12.188 -10.529 15.031 1.00 96.81 174 ARG A N 1
ATOM 1398 C CA . ARG A 1 174 ? 11.917 -9.962 13.707 1.00 96.81 174 ARG A CA 1
ATOM 1399 C C . ARG A 1 174 ? 12.624 -8.619 13.530 1.00 96.81 174 ARG A C 1
ATOM 1401 O O . ARG A 1 174 ? 13.254 -8.424 12.499 1.00 96.81 174 ARG A O 1
ATOM 1408 N N . ALA A 1 175 ? 12.557 -7.733 14.522 1.00 97.12 175 ALA A N 1
ATOM 1409 C CA . ALA A 1 175 ? 13.220 -6.432 14.461 1.00 97.12 175 ALA A CA 1
ATOM 1410 C C . ALA A 1 175 ? 14.745 -6.579 14.303 1.00 97.12 175 ALA A C 1
ATOM 1412 O O . ALA A 1 175 ? 15.341 -5.928 13.451 1.00 97.12 175 ALA A O 1
ATOM 1413 N N . GLN A 1 176 ? 15.362 -7.503 15.045 1.00 98.00 176 GLN A N 1
ATOM 1414 C CA . GLN A 1 176 ? 16.794 -7.807 14.919 1.00 98.00 176 GLN A CA 1
ATOM 1415 C C . GLN A 1 176 ? 17.160 -8.349 13.528 1.00 98.00 176 GLN A C 1
ATOM 1417 O O . GLN A 1 176 ? 18.203 -8.008 12.973 1.00 98.00 176 GLN A O 1
ATOM 1422 N N . GLN A 1 177 ? 16.311 -9.204 12.947 1.00 97.56 177 GLN A N 1
ATOM 1423 C CA . GLN A 1 177 ? 16.516 -9.712 11.587 1.00 97.56 177 GLN A CA 1
ATOM 1424 C C . GLN A 1 177 ? 16.368 -8.611 10.530 1.00 97.56 177 GLN A C 1
ATOM 1426 O O . GLN A 1 177 ? 17.117 -8.610 9.555 1.00 97.56 177 GLN A O 1
ATOM 1431 N N . GLU A 1 178 ? 15.427 -7.685 10.713 1.00 96.88 178 GLU A N 1
ATOM 1432 C CA . GLU A 1 178 ? 15.224 -6.540 9.820 1.00 96.88 178 GLU A CA 1
ATOM 1433 C C . GLU A 1 178 ? 16.420 -5.583 9.855 1.00 96.88 178 GLU A C 1
ATOM 1435 O O . GLU A 1 178 ? 16.935 -5.235 8.795 1.00 96.88 178 GLU A O 1
ATOM 1440 N N . GLU A 1 179 ? 16.951 -5.267 11.038 1.00 97.94 179 GLU A N 1
ATOM 1441 C CA . GLU A 1 179 ? 18.168 -4.455 11.185 1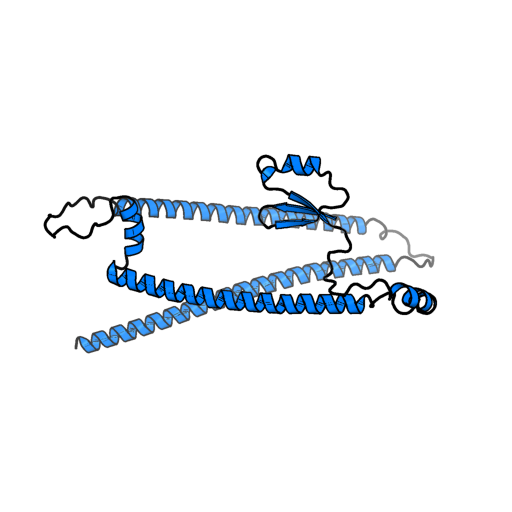.00 97.94 179 GLU A CA 1
ATOM 1442 C C . GLU A 1 179 ? 19.381 -5.104 10.492 1.00 97.94 179 GLU A C 1
ATOM 1444 O O . GLU A 1 179 ? 20.130 -4.445 9.768 1.00 97.94 179 GLU A O 1
ATOM 1449 N N . LEU A 1 180 ? 19.553 -6.424 10.639 1.00 98.38 180 LEU A N 1
ATOM 1450 C CA . LEU A 1 180 ? 20.620 -7.154 9.950 1.00 98.38 180 LEU A CA 1
ATOM 1451 C C . LEU A 1 180 ? 20.462 -7.101 8.421 1.00 98.38 180 LEU A C 1
ATOM 1453 O O . LEU A 1 180 ? 21.454 -6.974 7.701 1.00 98.38 180 LEU A O 1
ATOM 1457 N N . LEU A 1 181 ? 19.229 -7.210 7.917 1.00 97.44 181 LEU A N 1
ATOM 1458 C CA . LEU A 1 181 ? 18.946 -7.091 6.486 1.00 97.44 181 LEU A CA 1
ATOM 1459 C C . LEU A 1 181 ? 19.255 -5.687 5.965 1.00 97.44 181 LEU A C 1
ATOM 1461 O O . LEU A 1 181 ? 19.829 -5.568 4.884 1.00 97.44 181 LEU A O 1
ATOM 1465 N N . GLU A 1 182 ? 18.906 -4.645 6.718 1.00 97.31 182 GLU A N 1
ATOM 1466 C CA . GLU A 1 182 ? 19.229 -3.259 6.369 1.00 97.31 182 GLU A CA 1
ATOM 1467 C C . GLU A 1 182 ? 20.742 -3.035 6.313 1.00 97.31 182 GLU A C 1
ATOM 1469 O O . GLU A 1 182 ? 21.245 -2.462 5.343 1.00 97.31 182 GLU A O 1
ATOM 1474 N N . HIS A 1 183 ? 21.481 -3.563 7.290 1.00 98.19 183 HIS A N 1
ATOM 1475 C CA . HIS A 1 183 ? 22.937 -3.483 7.305 1.00 98.19 183 HIS A CA 1
ATOM 1476 C C . HIS A 1 183 ? 23.571 -4.196 6.101 1.00 98.19 183 HIS A C 1
ATOM 1478 O O . HIS A 1 183 ? 24.365 -3.589 5.382 1.00 98.19 183 HIS A O 1
ATOM 1484 N N . LEU A 1 184 ? 23.176 -5.444 5.822 1.00 98.12 184 LEU A N 1
ATOM 1485 C CA . LEU A 1 184 ? 23.667 -6.198 4.661 1.00 98.12 184 LEU A CA 1
ATOM 1486 C C . LEU A 1 184 ? 23.293 -5.522 3.335 1.00 98.12 184 LEU A C 1
ATOM 1488 O O . LEU A 1 184 ? 24.077 -5.532 2.386 1.00 98.12 184 LEU A O 1
ATOM 1492 N N . ALA A 1 185 ? 22.101 -4.929 3.244 1.00 96.81 185 ALA A N 1
ATOM 1493 C CA . ALA A 1 185 ? 21.681 -4.190 2.060 1.00 96.81 185 ALA A CA 1
ATOM 1494 C C . ALA A 1 185 ? 22.557 -2.949 1.829 1.00 96.81 185 ALA A C 1
ATOM 1496 O O . ALA A 1 185 ? 22.920 -2.673 0.683 1.00 96.81 185 ALA A O 1
ATOM 1497 N N . ALA A 1 186 ? 22.929 -2.237 2.898 1.00 94.94 186 ALA A N 1
ATOM 1498 C CA . ALA A 1 186 ? 23.862 -1.119 2.824 1.00 94.94 186 ALA A CA 1
ATOM 1499 C C . ALA A 1 186 ? 25.254 -1.576 2.358 1.00 94.94 186 ALA A C 1
ATOM 1501 O O . ALA A 1 186 ? 25.778 -1.006 1.403 1.00 94.94 186 ALA A O 1
ATOM 1502 N N . GLU A 1 187 ? 25.800 -2.656 2.928 1.00 97.94 187 GLU A N 1
ATOM 1503 C CA . GLU A 1 187 ? 27.099 -3.215 2.516 1.00 97.94 187 GLU A CA 1
ATOM 1504 C C . GLU A 1 187 ? 27.110 -3.631 1.037 1.00 97.94 187 GLU A C 1
ATOM 1506 O O . GLU A 1 187 ? 28.030 -3.298 0.290 1.00 97.94 187 GLU A O 1
ATOM 1511 N N . ILE A 1 188 ? 26.061 -4.320 0.572 1.00 96.88 188 ILE A N 1
ATOM 1512 C CA . ILE A 1 188 ? 25.930 -4.710 -0.840 1.00 96.88 188 ILE A CA 1
ATOM 1513 C C . ILE A 1 188 ? 25.895 -3.473 -1.742 1.00 96.88 188 ILE A C 1
ATOM 1515 O O . ILE A 1 188 ? 26.486 -3.477 -2.826 1.00 96.88 188 ILE A O 1
ATOM 1519 N N . GLN A 1 189 ? 25.197 -2.420 -1.317 1.00 94.19 189 GLN A N 1
ATOM 1520 C CA . GLN A 1 189 ? 25.088 -1.183 -2.078 1.00 94.19 189 GLN A CA 1
ATOM 1521 C C . GLN A 1 189 ? 26.422 -0.430 -2.142 1.00 94.19 189 GLN A C 1
ATOM 1523 O O . GLN A 1 189 ? 26.782 0.077 -3.208 1.00 94.19 189 GLN A O 1
ATOM 1528 N N . GLU A 1 190 ? 27.168 -0.381 -1.039 1.00 95.69 190 GLU A N 1
ATOM 1529 C CA . GLU A 1 190 ? 28.518 0.184 -0.983 1.00 95.69 190 GLU A CA 1
ATOM 1530 C C . GLU A 1 190 ? 29.466 -0.581 -1.910 1.00 95.69 190 GLU A C 1
ATOM 1532 O O . GLU A 1 190 ? 30.063 0.022 -2.801 1.00 95.69 190 GLU A O 1
ATOM 1537 N N . GLU A 1 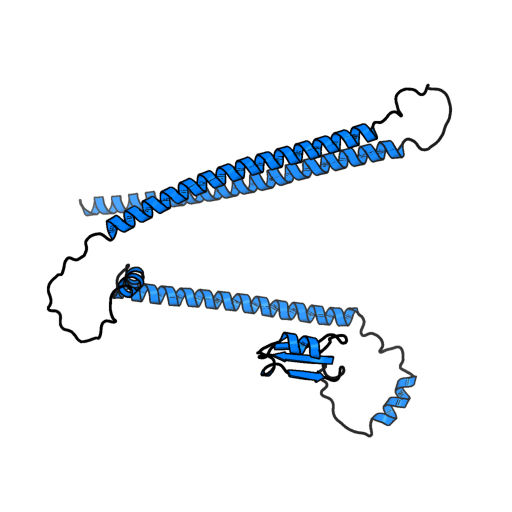191 ? 29.504 -1.911 -1.812 1.00 97.56 191 GLU A N 1
ATOM 1538 C CA . GLU A 1 191 ? 30.303 -2.784 -2.682 1.00 97.56 191 GLU A CA 1
ATOM 1539 C C . GLU A 1 191 ? 29.966 -2.608 -4.170 1.00 97.56 191 GLU A C 1
ATOM 1541 O O . GLU A 1 191 ? 30.852 -2.545 -5.032 1.00 97.56 191 GLU A O 1
ATOM 1546 N N . LEU A 1 192 ? 28.677 -2.518 -4.511 1.00 93.81 192 LEU A N 1
ATOM 1547 C CA . LEU A 1 192 ? 28.240 -2.255 -5.882 1.00 93.81 192 LEU A CA 1
ATOM 1548 C C . LEU A 1 192 ? 28.715 -0.885 -6.366 1.00 93.81 192 LEU A C 1
ATOM 1550 O O . LEU A 1 192 ? 29.210 -0.775 -7.494 1.00 93.81 192 LEU A O 1
ATOM 1554 N N . ASN A 1 193 ? 28.588 0.142 -5.528 1.00 90.69 193 ASN A N 1
ATOM 1555 C CA . ASN A 1 193 ? 29.013 1.496 -5.850 1.00 90.69 193 ASN A CA 1
ATOM 1556 C C . ASN A 1 193 ? 30.536 1.577 -6.021 1.00 90.69 193 ASN A C 1
ATOM 1558 O O . ASN A 1 193 ? 31.019 2.129 -7.009 1.00 90.69 193 ASN A O 1
ATOM 1562 N N . GLU A 1 194 ? 31.311 0.955 -5.134 1.00 93.00 194 GLU A N 1
ATOM 1563 C CA . GLU A 1 194 ? 32.768 0.886 -5.240 1.00 93.00 194 GLU A CA 1
ATOM 1564 C C . GLU A 1 194 ? 33.216 0.214 -6.538 1.00 93.00 194 GLU A C 1
ATOM 1566 O O . GLU A 1 194 ? 34.075 0.743 -7.252 1.00 93.00 194 GLU A O 1
ATOM 1571 N N . ARG A 1 195 ? 32.608 -0.925 -6.889 1.00 93.56 195 ARG A N 1
ATOM 1572 C CA . ARG A 1 195 ? 32.909 -1.647 -8.136 1.00 93.56 195 ARG A CA 1
ATOM 1573 C C . ARG A 1 195 ? 32.519 -0.845 -9.366 1.00 93.56 195 ARG A C 1
ATOM 1575 O O . ARG A 1 195 ? 33.260 -0.848 -10.352 1.00 93.56 195 ARG A O 1
ATOM 1582 N N . TRP A 1 196 ? 31.384 -0.154 -9.319 1.00 92.69 196 TRP A N 1
ATOM 1583 C CA . TRP A 1 196 ? 30.958 0.747 -10.383 1.00 92.69 196 TRP A CA 1
ATOM 1584 C C . TRP A 1 196 ? 31.956 1.899 -10.562 1.00 92.69 196 TRP A C 1
ATOM 1586 O O . TRP A 1 196 ? 32.451 2.117 -11.670 1.00 92.69 196 TRP A O 1
ATOM 1596 N N . MET A 1 197 ? 32.351 2.555 -9.468 1.00 86.12 197 MET A N 1
ATOM 1597 C CA . MET A 1 197 ? 33.353 3.625 -9.462 1.00 86.12 197 MET A CA 1
ATOM 1598 C C . MET A 1 197 ? 34.735 3.138 -9.907 1.00 86.12 197 MET A C 1
ATOM 1600 O O . MET A 1 197 ? 35.470 3.878 -10.559 1.00 86.12 197 MET A O 1
ATOM 1604 N N . LYS A 1 198 ? 35.127 1.908 -9.561 1.00 90.88 198 LYS A N 1
ATOM 1605 C CA . LYS A 1 198 ? 36.392 1.304 -10.000 1.00 90.88 198 LYS A CA 1
ATOM 1606 C C . LYS A 1 198 ? 36.398 1.067 -11.509 1.00 90.88 198 LYS A C 1
ATOM 1608 O O . LYS A 1 198 ? 37.296 1.566 -12.176 1.00 90.88 198 LYS A O 1
ATOM 1613 N N . ARG A 1 199 ? 35.358 0.427 -12.056 1.00 90.94 199 ARG A N 1
ATOM 1614 C CA . ARG A 1 199 ? 35.211 0.237 -13.510 1.00 90.94 199 ARG A CA 1
ATOM 1615 C C . ARG A 1 199 ? 35.213 1.572 -14.250 1.00 90.94 199 ARG A C 1
ATOM 1617 O O . ARG A 1 199 ? 35.858 1.706 -15.281 1.00 90.94 199 ARG A O 1
ATOM 1624 N N . ARG A 1 200 ? 34.533 2.581 -13.697 1.00 82.25 200 ARG A N 1
ATOM 1625 C CA . ARG A 1 200 ? 34.489 3.920 -14.287 1.00 82.25 200 ARG A CA 1
ATOM 1626 C C . ARG A 1 200 ? 35.856 4.605 -14.301 1.00 82.25 200 ARG A C 1
ATOM 1628 O O . ARG A 1 200 ? 36.182 5.269 -15.279 1.00 82.25 200 ARG A O 1
ATOM 1635 N N . ARG A 1 201 ? 36.649 4.451 -13.235 1.00 82.00 201 ARG A N 1
ATOM 1636 C CA . ARG A 1 201 ? 38.037 4.939 -13.177 1.00 82.00 201 ARG A CA 1
ATOM 1637 C C . ARG A 1 201 ? 38.916 4.231 -14.206 1.00 82.00 201 ARG A C 1
ATOM 1639 O O . ARG A 1 201 ? 39.600 4.911 -14.955 1.00 82.00 201 ARG A O 1
ATOM 1646 N N . GLU A 1 202 ? 38.814 2.909 -14.311 1.00 86.06 202 GLU A N 1
ATOM 1647 C CA . GLU A 1 202 ? 39.551 2.106 -15.298 1.00 86.06 202 GLU A CA 1
ATOM 1648 C C . GLU A 1 202 ? 39.184 2.485 -16.748 1.00 86.06 202 GLU A C 1
ATOM 1650 O O . GLU A 1 202 ? 40.066 2.618 -17.590 1.00 86.06 202 GLU A O 1
ATOM 1655 N N . GLU A 1 203 ? 37.903 2.729 -17.052 1.00 80.94 203 GLU A N 1
ATOM 1656 C CA . GLU A 1 203 ? 37.456 3.235 -18.363 1.00 80.94 203 GLU A CA 1
ATOM 1657 C C . GLU A 1 203 ? 38.047 4.613 -18.692 1.00 80.94 203 GLU A C 1
ATOM 1659 O O . GLU A 1 203 ? 38.444 4.858 -19.830 1.00 80.94 203 GLU A O 1
ATOM 1664 N N . LEU A 1 204 ? 38.108 5.512 -17.705 1.00 76.38 204 LEU A N 1
ATOM 1665 C CA . LEU A 1 204 ? 38.694 6.843 -17.867 1.00 76.38 204 LEU A CA 1
ATOM 1666 C C . LEU A 1 204 ? 40.218 6.778 -18.036 1.00 76.38 204 LEU A C 1
ATOM 1668 O O . LEU A 1 204 ? 40.757 7.511 -18.857 1.00 76.38 204 LEU A O 1
ATOM 1672 N N . GLU A 1 205 ? 40.905 5.892 -17.312 1.00 74.75 205 GLU A N 1
ATOM 1673 C CA . GLU A 1 205 ? 42.349 5.657 -17.456 1.00 74.75 205 GLU A CA 1
ATOM 1674 C C . GLU A 1 205 ? 42.695 5.027 -18.813 1.00 74.75 205 GLU A C 1
ATOM 1676 O O . GLU A 1 205 ? 43.659 5.440 -19.454 1.00 74.75 205 GLU A O 1
ATOM 1681 N N . LEU A 1 206 ? 41.879 4.086 -19.300 1.00 78.62 206 LEU A N 1
ATOM 1682 C CA . LEU A 1 206 ? 42.015 3.515 -20.643 1.00 78.62 206 LEU A CA 1
ATOM 1683 C C . LEU A 1 206 ? 41.730 4.550 -21.741 1.00 78.62 206 LEU A C 1
ATOM 1685 O O . LEU A 1 206 ? 42.412 4.552 -22.765 1.00 78.62 206 LEU A O 1
ATOM 1689 N N . ALA A 1 207 ? 40.762 5.447 -21.527 1.00 69.94 207 ALA A N 1
ATOM 1690 C CA . ALA A 1 207 ? 40.493 6.571 -22.424 1.00 69.94 207 ALA A CA 1
ATOM 1691 C C . ALA A 1 207 ? 41.597 7.648 -22.383 1.00 69.94 207 ALA A C 1
ATOM 1693 O O . ALA A 1 207 ? 41.780 8.361 -23.365 1.00 69.94 207 ALA A O 1
ATOM 1694 N N . ALA A 1 208 ? 42.348 7.742 -21.280 1.00 63.53 208 ALA A N 1
ATOM 1695 C CA . ALA A 1 208 ? 43.480 8.652 -21.090 1.00 63.53 208 ALA A CA 1
ATOM 1696 C C . ALA A 1 208 ? 44.850 8.046 -21.480 1.00 63.53 208 ALA A C 1
ATOM 1698 O O . ALA A 1 208 ? 45.888 8.656 -21.215 1.00 63.53 208 ALA A O 1
ATOM 1699 N N . GLY A 1 209 ? 44.873 6.854 -22.095 1.00 51.78 209 GLY A N 1
ATOM 1700 C CA . GLY A 1 209 ? 46.089 6.169 -22.554 1.00 51.78 209 GLY A CA 1
ATOM 1701 C C . GLY A 1 209 ? 46.961 6.993 -23.527 1.00 51.78 209 GLY A C 1
ATOM 1702 O O . GLY A 1 209 ? 46.501 7.973 -24.111 1.00 51.78 209 GLY A O 1
ATOM 1703 N N . PRO A 1 210 ? 48.242 6.617 -23.712 1.00 49.47 210 PRO A N 1
ATOM 1704 C CA . PRO A 1 210 ? 49.349 7.522 -24.035 1.00 49.47 210 PRO A CA 1
ATOM 1705 C C . PRO A 1 210 ? 49.286 8.071 -25.467 1.00 49.47 210 PRO A C 1
ATOM 1707 O O . PRO A 1 210 ? 49.843 7.490 -26.394 1.00 49.47 210 PRO A O 1
ATOM 1710 N N . GLY A 1 211 ? 48.625 9.216 -25.635 1.00 48.44 211 GLY A N 1
ATOM 1711 C CA . GLY A 1 211 ? 48.598 9.971 -26.892 1.00 48.44 211 GLY A CA 1
ATOM 1712 C C . GLY A 1 211 ? 48.903 11.465 -26.756 1.00 48.44 211 GLY A C 1
ATOM 1713 O O . GLY A 1 211 ? 48.882 12.159 -27.762 1.00 48.44 211 GLY A O 1
ATOM 1714 N N . LEU A 1 212 ? 49.174 11.976 -25.547 1.00 49.00 212 LEU A N 1
ATOM 1715 C CA . LEU A 1 212 ? 49.276 13.425 -25.297 1.00 49.00 212 LEU A CA 1
ATOM 1716 C C . LEU A 1 212 ? 50.543 13.870 -24.546 1.00 49.00 212 LEU A C 1
ATOM 1718 O O . LEU A 1 212 ? 50.577 14.988 -24.042 1.00 49.00 212 LEU A O 1
ATOM 1722 N N . ALA A 1 213 ? 51.576 13.026 -24.439 1.00 49.50 213 ALA A N 1
ATOM 1723 C CA . ALA A 1 213 ? 52.766 13.373 -23.651 1.00 49.50 213 ALA A CA 1
ATOM 1724 C C . ALA A 1 213 ? 54.026 13.732 -24.457 1.00 49.50 213 ALA A C 1
ATOM 1726 O O . ALA A 1 213 ? 54.858 14.444 -23.919 1.00 49.50 213 ALA A O 1
ATOM 1727 N N . GLU A 1 214 ? 54.194 13.312 -25.712 1.00 49.69 214 GLU A N 1
ATOM 1728 C CA . GLU A 1 214 ? 55.440 13.575 -26.458 1.00 49.69 214 GLU A CA 1
ATOM 1729 C C . GLU A 1 214 ? 55.169 13.566 -27.972 1.00 49.69 214 GLU A C 1
ATOM 1731 O O . GLU A 1 214 ? 55.385 12.565 -28.650 1.00 49.69 214 GLU A O 1
ATOM 1736 N N . THR A 1 215 ? 54.672 14.671 -28.523 1.00 43.38 215 THR A N 1
ATOM 1737 C CA . THR A 1 215 ? 54.937 15.003 -29.931 1.00 43.38 215 THR A CA 1
ATOM 1738 C C . THR A 1 215 ? 55.163 16.494 -30.013 1.00 43.38 215 THR A C 1
ATOM 1740 O O . THR A 1 215 ? 54.244 17.286 -29.798 1.00 43.38 215 THR A O 1
ATOM 1743 N N . ASP A 1 216 ? 56.421 16.823 -30.272 1.00 37.44 216 ASP A N 1
ATOM 1744 C CA . ASP A 1 216 ? 56.949 18.152 -30.499 1.00 37.44 216 ASP A CA 1
ATOM 1745 C C . ASP A 1 216 ? 56.003 19.037 -31.310 1.00 37.44 216 ASP A C 1
ATOM 1747 O O . ASP A 1 216 ? 55.398 18.637 -32.308 1.00 37.44 216 ASP A O 1
ATOM 1751 N N . CYS A 1 217 ? 55.922 20.286 -30.869 1.00 45.00 217 CYS A N 1
ATOM 1752 C CA . CYS A 1 217 ? 55.346 21.390 -31.603 1.00 45.00 217 CYS A CA 1
ATOM 1753 C C . CYS A 1 217 ? 56.176 21.681 -32.861 1.00 45.00 217 CYS A C 1
ATOM 1755 O O . CYS A 1 217 ? 56.928 22.651 -32.893 1.00 45.00 217 CYS A O 1
ATOM 1757 N N . ASP A 1 218 ? 56.038 20.874 -33.909 1.00 39.22 218 ASP A N 1
ATOM 1758 C CA . ASP A 1 218 ? 56.312 21.372 -35.249 1.00 39.22 218 ASP A CA 1
ATOM 1759 C C . ASP A 1 218 ? 55.542 20.616 -36.333 1.00 39.22 218 ASP A C 1
ATOM 1761 O O . ASP A 1 218 ? 55.647 19.404 -36.494 1.00 39.22 218 ASP A O 1
ATOM 1765 N N . THR A 1 219 ? 54.811 21.397 -37.128 1.00 45.31 219 THR A N 1
ATOM 1766 C CA . THR A 1 219 ? 54.269 21.063 -38.453 1.00 45.31 219 THR A CA 1
ATOM 1767 C C . THR A 1 219 ? 53.434 19.784 -38.594 1.00 45.31 219 THR A C 1
ATOM 1769 O O . THR A 1 219 ? 53.949 18.683 -38.752 1.00 45.31 219 THR A O 1
ATOM 1772 N N . THR A 1 220 ? 52.121 19.944 -38.767 1.00 38.38 220 THR A N 1
ATOM 1773 C CA . THR A 1 220 ? 51.430 19.753 -40.062 1.00 38.38 220 THR A CA 1
ATOM 1774 C C . THR A 1 220 ? 49.927 19.744 -39.799 1.00 38.38 220 THR A C 1
ATOM 1776 O O . THR A 1 220 ? 49.420 18.962 -38.999 1.00 38.38 220 THR A O 1
ATOM 1779 N N . GLU A 1 221 ? 49.210 20.629 -40.485 1.00 51.12 221 GLU A N 1
ATOM 1780 C CA . GLU A 1 221 ? 47.755 20.633 -40.552 1.00 51.12 221 GLU A CA 1
ATOM 1781 C C . GLU A 1 221 ? 47.217 19.255 -40.962 1.00 51.12 221 GLU A C 1
ATOM 1783 O O . GLU A 1 221 ? 47.361 18.859 -42.115 1.00 51.12 221 GLU A O 1
ATOM 1788 N N . LEU A 1 222 ? 46.544 18.549 -40.051 1.00 37.88 222 LEU A N 1
ATOM 1789 C CA . LEU A 1 222 ? 45.553 17.535 -40.401 1.00 37.88 222 LEU A CA 1
ATOM 1790 C C . LEU A 1 222 ? 44.365 17.628 -39.438 1.00 37.88 222 LEU A C 1
ATOM 1792 O O . LEU A 1 222 ? 44.430 17.308 -38.254 1.00 37.88 222 LEU A O 1
ATOM 1796 N N . SER A 1 223 ? 43.267 18.112 -40.010 1.00 50.31 223 SER A N 1
ATOM 1797 C CA . SER A 1 223 ? 41.901 18.062 -39.501 1.00 50.31 223 SER A CA 1
ATOM 1798 C C . SER A 1 223 ? 41.566 16.660 -38.960 1.00 50.31 223 SER A C 1
ATOM 1800 O O . SER A 1 223 ? 41.697 15.683 -39.695 1.00 50.31 223 SER A O 1
ATOM 1802 N N . GLY A 1 224 ? 41.152 16.551 -37.689 1.00 45.38 224 GLY A N 1
ATOM 1803 C CA . GLY A 1 224 ? 40.625 15.290 -37.138 1.00 45.38 224 GLY A CA 1
ATOM 1804 C C . GLY A 1 224 ? 40.750 15.048 -35.625 1.00 45.38 224 GLY A C 1
ATOM 1805 O O . GLY A 1 224 ? 40.185 14.074 -35.144 1.00 45.38 224 GLY A O 1
ATOM 1806 N N . GLY A 1 225 ? 41.454 15.891 -34.859 1.00 44.62 225 GLY A N 1
ATOM 1807 C CA . GLY A 1 225 ? 41.679 15.649 -33.417 1.00 44.62 225 GLY A CA 1
ATOM 1808 C C . GLY A 1 225 ? 40.631 16.230 -32.454 1.00 44.62 225 GLY A C 1
ATOM 1809 O O . GLY A 1 225 ? 40.412 15.679 -31.381 1.00 44.62 225 GLY A O 1
ATOM 1810 N N . GLY A 1 226 ? 39.950 17.321 -32.826 1.00 51.34 226 GLY A N 1
ATOM 1811 C CA . GLY A 1 226 ? 39.102 18.083 -31.892 1.00 51.34 226 GLY A CA 1
ATOM 1812 C C . GLY A 1 226 ? 37.722 17.481 -31.596 1.00 51.34 226 GLY A C 1
ATOM 1813 O O . GLY A 1 226 ? 37.151 17.744 -30.542 1.00 51.34 226 GLY A O 1
ATOM 1814 N N . GLU A 1 227 ? 37.171 16.656 -32.492 1.00 53.56 227 GLU A N 1
ATOM 1815 C CA . GLU A 1 227 ? 35.828 16.077 -32.303 1.00 53.56 227 GLU A CA 1
ATOM 1816 C C . GLU A 1 227 ? 35.799 14.989 -31.220 1.00 53.56 227 GLU A C 1
ATOM 1818 O O . GLU A 1 227 ? 34.818 14.883 -30.484 1.00 53.56 227 GLU A O 1
ATOM 1823 N N . GLY A 1 228 ? 36.877 14.211 -31.078 1.00 62.50 228 GLY A N 1
ATOM 1824 C CA . GLY A 1 228 ? 36.976 13.158 -30.063 1.00 62.50 228 GLY A CA 1
ATOM 1825 C C . GLY A 1 228 ? 37.073 13.712 -28.641 1.00 62.50 228 GLY A C 1
ATOM 1826 O O . GLY A 1 228 ? 36.401 13.215 -27.740 1.00 62.50 228 GLY A O 1
ATOM 1827 N N . GLU A 1 229 ? 37.846 14.781 -28.449 1.00 63.88 229 GLU A N 1
ATOM 1828 C CA . GLU A 1 229 ? 38.014 15.437 -27.149 1.00 63.88 229 GLU A CA 1
ATOM 1829 C C . GLU A 1 229 ? 36.709 16.099 -26.686 1.00 63.88 229 GLU A C 1
ATOM 1831 O O . GLU A 1 229 ? 36.238 15.824 -25.583 1.00 63.88 229 GLU A O 1
ATOM 1836 N N . LEU A 1 230 ? 36.035 16.846 -27.570 1.00 70.75 230 LEU A N 1
ATOM 1837 C CA . LEU A 1 230 ? 34.720 17.435 -27.289 1.00 70.75 230 LEU A CA 1
ATOM 1838 C C . LEU A 1 230 ? 33.643 16.378 -27.004 1.00 70.75 230 LEU A C 1
ATOM 1840 O O . LEU A 1 230 ? 32.768 16.595 -26.164 1.00 70.75 230 LEU A O 1
ATOM 1844 N N . HIS A 1 231 ? 33.695 15.220 -27.668 1.00 72.06 231 HIS A N 1
ATOM 1845 C CA . HIS A 1 231 ? 32.765 14.121 -27.408 1.00 72.06 231 HIS A CA 1
ATOM 1846 C C . HIS A 1 231 ? 33.003 13.474 -26.032 1.00 72.06 231 HIS A C 1
ATOM 1848 O O . HIS A 1 231 ? 32.048 13.151 -25.321 1.00 72.06 231 HIS A O 1
ATOM 1854 N N . LEU A 1 232 ? 34.263 13.328 -25.611 1.00 78.88 232 LEU A N 1
ATOM 1855 C CA . LEU A 1 232 ? 34.612 12.858 -24.266 1.00 78.88 232 LEU A CA 1
ATOM 1856 C C . LEU A 1 232 ? 34.184 13.863 -23.190 1.00 78.88 232 LEU A C 1
ATOM 1858 O O . LEU A 1 232 ? 33.645 13.468 -22.154 1.00 78.88 232 LEU A O 1
ATOM 1862 N N . GLU A 1 233 ? 34.355 15.161 -23.448 1.00 83.62 233 GLU A N 1
ATOM 1863 C CA . GLU A 1 233 ? 33.845 16.218 -22.574 1.00 83.62 233 GLU A CA 1
ATOM 1864 C C . GLU A 1 233 ? 32.321 16.181 -22.459 1.00 83.62 233 GLU A C 1
ATOM 1866 O O . GLU A 1 233 ? 31.772 16.285 -21.360 1.00 83.62 233 GLU A O 1
ATOM 1871 N N . HIS A 1 234 ? 31.633 15.972 -23.580 1.00 84.12 234 HIS A N 1
ATOM 1872 C CA . HIS A 1 234 ? 30.183 15.851 -23.621 1.00 84.12 234 HIS A CA 1
ATOM 1873 C C . HIS A 1 234 ? 29.686 14.654 -22.799 1.00 84.12 234 HIS A C 1
ATOM 1875 O O . HIS A 1 234 ? 28.786 14.802 -21.970 1.00 84.12 234 HIS A O 1
ATOM 1881 N N . GLU A 1 235 ? 30.299 13.479 -22.953 1.00 84.25 235 GLU A N 1
ATOM 1882 C CA . GLU A 1 235 ? 29.952 12.287 -22.168 1.00 84.25 235 GLU A CA 1
ATOM 1883 C C . GLU A 1 235 ? 30.310 12.445 -20.675 1.00 84.25 235 GLU A C 1
ATOM 1885 O O . GLU A 1 235 ? 29.576 11.979 -19.793 1.00 84.25 235 GLU A O 1
ATOM 1890 N N . ARG A 1 236 ? 31.379 13.181 -20.344 1.00 90.06 236 ARG A N 1
ATOM 1891 C CA . ARG A 1 236 ? 31.706 13.553 -18.957 1.00 90.06 236 ARG A CA 1
ATOM 1892 C C . ARG A 1 236 ? 30.613 14.425 -18.344 1.00 90.06 236 ARG A C 1
ATOM 1894 O O . ARG A 1 236 ? 30.099 14.100 -17.276 1.00 90.06 236 ARG A O 1
ATOM 1901 N N . VAL A 1 237 ? 30.222 15.499 -19.025 1.00 93.62 237 VAL A N 1
ATOM 1902 C CA . VAL A 1 237 ? 29.173 16.411 -18.542 1.00 93.62 237 VAL A CA 1
ATOM 1903 C C . VAL A 1 237 ? 27.832 15.686 -18.437 1.00 93.62 237 VAL A C 1
ATOM 1905 O O . VAL A 1 237 ? 27.122 15.833 -17.446 1.00 93.62 237 VAL A O 1
ATOM 1908 N N . LYS A 1 238 ? 27.499 14.832 -19.404 1.00 93.75 238 LYS A N 1
ATOM 1909 C CA . LYS A 1 238 ? 26.277 14.020 -19.394 1.00 93.75 238 LYS A CA 1
ATOM 1910 C C . LYS A 1 238 ? 26.230 13.046 -18.221 1.00 93.75 238 LYS A C 1
ATOM 1912 O O . LYS A 1 238 ? 25.185 12.912 -17.584 1.00 93.75 238 LYS A O 1
ATOM 1917 N N . THR A 1 239 ? 27.343 12.392 -17.895 1.00 90.62 239 THR A N 1
ATOM 1918 C CA . THR A 1 239 ? 27.405 11.512 -16.718 1.00 90.62 239 THR A CA 1
ATOM 1919 C C . THR A 1 239 ? 27.326 12.294 -15.410 1.00 90.62 239 THR A C 1
ATOM 1921 O O . THR A 1 239 ? 26.577 11.883 -14.529 1.00 90.62 239 THR A O 1
ATOM 1924 N N . GLN A 1 240 ? 27.975 13.459 -15.310 1.00 93.62 240 GLN A N 1
ATOM 1925 C CA . GLN A 1 240 ? 27.845 14.370 -14.161 1.00 93.62 240 GLN A CA 1
ATOM 1926 C C . GLN A 1 240 ? 26.417 14.916 -13.984 1.00 93.62 240 GLN A C 1
ATOM 1928 O O . GLN A 1 240 ? 25.926 15.063 -12.864 1.00 93.62 240 GLN A O 1
ATOM 1933 N N . LEU A 1 241 ? 25.717 15.203 -15.081 1.00 96.25 241 LEU A N 1
ATOM 1934 C CA . LEU A 1 241 ? 24.309 15.600 -15.053 1.00 96.25 241 LEU A CA 1
ATOM 1935 C C . LEU A 1 241 ? 23.403 14.430 -14.671 1.00 96.25 241 LEU A C 1
ATOM 1937 O O . LEU A 1 241 ? 22.455 14.615 -13.920 1.00 96.25 241 LEU A O 1
ATOM 1941 N N . SER A 1 242 ? 23.708 13.220 -15.136 1.00 94.50 242 SER A N 1
ATOM 1942 C CA . SER A 1 242 ? 22.933 12.023 -14.794 1.00 94.50 242 SER A CA 1
ATOM 1943 C C . SER A 1 242 ? 23.064 11.674 -13.309 1.00 94.50 242 SER A C 1
ATOM 1945 O O . SER A 1 242 ? 22.066 11.358 -12.664 1.00 94.50 242 SER A O 1
ATOM 1947 N N . THR A 1 243 ? 24.270 11.777 -12.739 1.00 95.25 243 THR A N 1
ATOM 1948 C CA . THR A 1 243 ? 24.489 11.565 -11.300 1.00 95.25 243 THR A CA 1
ATOM 1949 C C . THR A 1 243 ? 23.875 12.680 -10.465 1.00 95.25 243 THR A C 1
ATOM 1951 O O . THR A 1 243 ? 23.207 12.384 -9.477 1.00 95.25 243 THR A O 1
ATOM 1954 N N . SER A 1 244 ? 24.029 13.949 -10.862 1.00 94.44 244 SER A N 1
ATOM 1955 C CA . SER A 1 244 ? 23.407 15.064 -10.136 1.00 94.44 244 SER A CA 1
ATOM 1956 C C . SER A 1 244 ? 21.878 15.025 -10.203 1.00 94.44 244 SER A C 1
ATOM 1958 O O . SER A 1 244 ? 21.229 15.285 -9.192 1.00 94.44 244 SER A O 1
ATOM 1960 N N . LEU A 1 245 ? 21.293 14.604 -11.330 1.00 95.81 245 LEU A N 1
ATOM 1961 C CA . LEU A 1 245 ? 19.855 14.364 -11.462 1.00 95.81 245 LEU A CA 1
ATOM 1962 C C . LEU A 1 245 ? 19.385 13.226 -10.553 1.00 95.81 245 LEU A C 1
ATOM 1964 O O . LEU A 1 245 ? 18.369 13.374 -9.882 1.00 95.81 245 LEU A O 1
ATOM 1968 N N . TYR A 1 246 ? 20.115 12.108 -10.508 1.00 95.81 246 TYR A N 1
ATOM 1969 C CA . TYR A 1 246 ? 19.777 10.987 -9.630 1.00 95.81 246 TYR A CA 1
ATOM 1970 C C . TYR A 1 246 ? 19.819 11.392 -8.152 1.00 95.81 246 TYR A C 1
ATOM 1972 O O . TYR A 1 246 ? 18.864 11.138 -7.422 1.00 95.81 246 TYR A O 1
ATOM 1980 N N . ILE A 1 247 ? 20.886 12.076 -7.725 1.00 96.88 247 ILE A N 1
ATOM 1981 C CA . ILE A 1 247 ? 21.016 12.588 -6.354 1.00 96.88 247 ILE A CA 1
ATOM 1982 C C . ILE A 1 247 ? 19.894 13.585 -6.056 1.00 96.88 247 ILE A C 1
ATOM 1984 O O . ILE A 1 247 ? 19.249 13.482 -5.018 1.00 96.88 247 ILE A O 1
ATOM 1988 N N . GLY A 1 248 ? 19.620 14.519 -6.970 1.00 96.25 248 GLY A N 1
ATOM 1989 C CA . GLY A 1 248 ? 18.549 15.501 -6.812 1.00 96.25 248 GLY A CA 1
ATOM 1990 C C . GLY A 1 248 ? 17.172 14.852 -6.683 1.00 96.25 248 GLY A C 1
ATOM 1991 O O . GLY A 1 248 ? 16.409 15.215 -5.791 1.00 96.25 248 GLY A O 1
ATOM 1992 N N . LEU A 1 249 ? 16.875 13.849 -7.514 1.00 95.62 249 LEU A N 1
ATOM 1993 C CA . LEU A 1 249 ? 15.626 13.096 -7.438 1.00 95.62 249 LEU A CA 1
ATOM 1994 C C . LEU A 1 249 ? 15.528 12.331 -6.114 1.00 95.62 249 LEU A C 1
ATOM 1996 O O . LEU A 1 249 ? 14.498 12.404 -5.452 1.00 95.62 249 LEU A O 1
ATOM 2000 N N . LYS A 1 250 ? 16.606 11.669 -5.685 1.00 97.56 250 LYS A N 1
ATOM 2001 C CA . LYS A 1 250 ? 16.644 10.945 -4.410 1.00 97.56 250 LYS A CA 1
ATOM 2002 C C . LYS A 1 250 ? 16.416 11.876 -3.217 1.00 97.56 250 LYS A C 1
ATOM 2004 O O . LYS A 1 250 ? 15.557 11.606 -2.383 1.00 97.56 250 LYS A O 1
ATOM 2009 N N . LEU A 1 251 ? 17.107 13.013 -3.181 1.00 97.12 251 LEU A N 1
ATOM 2010 C CA . LEU A 1 251 ? 16.893 14.030 -2.153 1.00 97.12 251 LEU A CA 1
ATOM 2011 C C . LEU A 1 251 ? 15.462 14.578 -2.189 1.00 97.12 251 LEU A C 1
ATOM 2013 O O . LEU A 1 251 ? 14.884 14.805 -1.134 1.00 97.12 251 LEU A O 1
ATOM 2017 N N . SER A 1 252 ? 14.865 14.756 -3.374 1.00 96.94 252 SER A N 1
ATOM 2018 C CA . SER A 1 252 ? 13.468 15.195 -3.479 1.00 96.94 252 SER A CA 1
ATOM 2019 C C . SER A 1 252 ? 12.487 14.157 -2.931 1.00 96.94 252 SER A C 1
ATOM 2021 O O . SER A 1 252 ? 11.588 14.526 -2.183 1.00 96.94 252 SER A O 1
ATOM 2023 N N . THR A 1 253 ? 12.702 12.866 -3.207 1.00 97.50 253 THR A N 1
ATOM 2024 C CA . THR A 1 253 ? 11.862 11.794 -2.657 1.00 97.50 253 THR A CA 1
ATOM 2025 C C . THR A 1 253 ? 12.027 11.667 -1.146 1.00 97.50 253 THR A C 1
ATOM 2027 O O . THR A 1 253 ? 11.042 11.479 -0.440 1.00 97.50 253 THR A O 1
ATOM 2030 N N . ASP A 1 254 ? 13.253 11.820 -0.636 1.00 97.62 254 ASP A N 1
ATOM 2031 C CA . ASP A 1 254 ? 13.527 11.752 0.801 1.00 97.62 254 ASP A CA 1
ATOM 2032 C C . ASP A 1 254 ? 12.919 12.966 1.530 1.00 97.62 254 ASP A C 1
ATOM 2034 O O . ASP A 1 254 ? 12.335 12.822 2.603 1.00 97.62 254 ASP A O 1
ATOM 2038 N N . LEU A 1 255 ? 12.965 14.159 0.922 1.00 98.12 255 LEU A N 1
ATOM 2039 C CA . LEU A 1 255 ? 12.287 15.354 1.435 1.00 98.12 255 LEU A CA 1
ATOM 2040 C C . LEU A 1 255 ? 10.764 15.205 1.445 1.00 98.12 255 LEU A C 1
ATOM 2042 O O . LEU A 1 255 ? 10.121 15.629 2.405 1.00 98.12 255 LEU A O 1
ATOM 2046 N N . GLU A 1 256 ? 10.176 14.624 0.398 1.00 97.69 256 GLU A N 1
ATOM 2047 C CA . GLU A 1 256 ? 8.738 14.344 0.357 1.00 97.69 256 GLU A CA 1
ATOM 2048 C C . GLU A 1 256 ? 8.329 13.351 1.451 1.00 97.69 256 GLU A C 1
ATOM 2050 O O . GLU A 1 256 ? 7.338 13.604 2.132 1.00 97.69 256 GLU A O 1
ATOM 2055 N N . ALA A 1 257 ? 9.116 12.296 1.684 1.00 97.88 257 ALA A N 1
ATOM 2056 C CA . ALA A 1 257 ? 8.868 11.326 2.751 1.00 97.88 257 ALA A CA 1
ATOM 2057 C C . ALA A 1 257 ? 8.921 11.971 4.150 1.00 97.88 257 ALA A C 1
ATOM 2059 O O . ALA A 1 257 ? 7.966 11.871 4.921 1.00 97.88 257 ALA A O 1
ATOM 2060 N N . VAL A 1 258 ? 9.983 12.729 4.451 1.00 97.69 258 VAL A N 1
ATOM 2061 C CA . VAL A 1 258 ? 10.106 13.446 5.735 1.00 97.69 258 VAL A CA 1
ATOM 2062 C C . VAL A 1 258 ? 8.974 14.460 5.912 1.00 97.69 258 VAL A C 1
ATOM 2064 O O . VAL A 1 258 ? 8.453 14.629 7.014 1.00 97.69 258 VAL A O 1
ATOM 2067 N N . LYS A 1 259 ? 8.550 15.125 4.832 1.00 98.38 259 LYS A N 1
ATOM 2068 C CA . LYS A 1 259 ? 7.403 16.035 4.867 1.00 98.38 259 LYS A CA 1
ATOM 2069 C C . LYS A 1 259 ? 6.104 15.294 5.186 1.00 98.38 259 LYS A C 1
ATOM 2071 O O . LYS A 1 259 ? 5.339 15.779 6.014 1.00 98.38 259 LYS A O 1
ATOM 2076 N N . THR A 1 260 ? 5.853 14.136 4.574 1.00 98.12 260 THR A N 1
ATOM 2077 C CA . THR A 1 260 ? 4.656 13.341 4.885 1.00 98.12 260 THR A CA 1
ATOM 2078 C C . THR A 1 260 ? 4.654 12.830 6.324 1.00 98.12 260 THR A C 1
ATOM 2080 O O . THR A 1 260 ? 3.600 12.835 6.959 1.00 98.12 260 THR A O 1
ATOM 2083 N N . ASP A 1 261 ? 5.819 12.468 6.865 1.00 98.06 261 ASP A N 1
ATOM 2084 C CA . ASP A 1 261 ? 5.962 12.042 8.262 1.00 98.06 261 ASP A CA 1
ATOM 2085 C C . ASP A 1 261 ? 5.734 13.209 9.231 1.00 98.06 261 ASP A C 1
ATOM 2087 O O . ASP A 1 261 ? 5.056 13.065 10.253 1.00 98.06 261 ASP A O 1
ATOM 2091 N N . LEU A 1 262 ? 6.239 14.398 8.894 1.00 98.25 262 LEU A N 1
ATOM 2092 C CA . LEU A 1 262 ? 5.974 15.615 9.656 1.00 98.25 262 LEU A CA 1
ATOM 2093 C C . LEU A 1 262 ? 4.479 15.962 9.646 1.00 98.25 262 LEU A C 1
ATOM 2095 O O . LEU A 1 262 ? 3.901 16.204 10.702 1.00 98.25 262 LEU A O 1
ATOM 2099 N N . ASP A 1 263 ? 3.830 15.915 8.480 1.00 98.12 263 ASP A N 1
ATOM 2100 C CA . ASP A 1 263 ? 2.390 16.160 8.355 1.00 98.12 263 ASP A CA 1
ATOM 2101 C C . ASP A 1 263 ? 1.573 15.132 9.162 1.00 98.12 263 ASP A C 1
ATOM 2103 O O . ASP A 1 263 ? 0.567 15.476 9.789 1.00 98.12 263 ASP A O 1
ATOM 2107 N N . TYR A 1 264 ? 1.997 13.863 9.172 1.00 97.94 264 TYR A N 1
ATOM 2108 C CA . TYR A 1 264 ? 1.366 12.807 9.963 1.00 97.94 264 TYR A CA 1
ATOM 2109 C C . TYR A 1 264 ? 1.513 13.057 11.468 1.00 97.94 264 TYR A C 1
ATOM 2111 O O . TYR A 1 264 ? 0.519 13.049 12.198 1.00 97.94 264 TYR A O 1
ATOM 2119 N N . THR A 1 265 ? 2.736 13.316 11.934 1.00 97.38 265 THR A N 1
ATOM 2120 C CA . THR A 1 265 ? 3.003 13.581 13.354 1.00 97.38 265 THR A CA 1
ATOM 2121 C C . THR A 1 265 ? 2.296 14.847 13.828 1.00 97.38 265 THR A C 1
ATOM 2123 O O . THR A 1 265 ? 1.720 14.840 14.914 1.00 97.38 265 THR A O 1
ATOM 2126 N N . GLN A 1 266 ? 2.238 15.898 13.008 1.00 98.06 266 GLN A N 1
ATOM 2127 C CA . GLN A 1 266 ? 1.499 17.119 13.323 1.00 98.06 266 GLN A CA 1
ATOM 2128 C C . GLN A 1 266 ? -0.001 16.853 13.513 1.00 98.06 266 GLN A C 1
ATOM 2130 O O . GLN A 1 266 ? -0.576 17.292 14.508 1.00 98.06 266 GLN A O 1
ATOM 2135 N N . ARG A 1 267 ? -0.636 16.078 12.622 1.00 98.00 267 ARG A N 1
ATOM 2136 C CA . ARG A 1 267 ? -2.052 15.691 12.784 1.00 98.00 267 ARG A CA 1
ATOM 2137 C C . ARG A 1 267 ? -2.280 14.875 14.052 1.00 98.00 267 ARG A C 1
ATOM 2139 O O . ARG A 1 267 ? -3.250 15.122 14.762 1.00 98.00 267 ARG A O 1
ATOM 2146 N N . ALA A 1 268 ? -1.374 13.949 14.360 1.00 97.69 268 ALA A N 1
ATOM 2147 C CA . ALA A 1 268 ? -1.449 13.159 15.583 1.00 97.69 268 ALA A CA 1
ATOM 2148 C C . ALA A 1 268 ? -1.355 14.040 16.843 1.00 97.69 268 ALA A C 1
ATOM 2150 O O . ALA A 1 268 ? -2.103 13.826 17.798 1.00 97.69 268 ALA A O 1
ATOM 2151 N N . TRP A 1 269 ? -0.492 15.063 16.836 1.00 97.25 269 TRP A N 1
ATOM 2152 C CA . TRP A 1 269 ? -0.421 16.060 17.908 1.00 97.25 269 TRP A CA 1
ATOM 2153 C C . TRP A 1 269 ? -1.719 16.859 18.040 1.00 97.25 269 TRP A C 1
ATOM 2155 O O . TRP A 1 269 ? -2.232 17.002 19.146 1.00 97.25 269 TRP A O 1
ATOM 2165 N N . GLU A 1 270 ? -2.291 17.329 16.931 1.00 98.19 270 GLU A N 1
ATOM 2166 C CA . GLU A 1 270 ? -3.572 18.049 16.932 1.00 98.19 270 GLU A CA 1
ATOM 2167 C C . GLU A 1 270 ? -4.735 17.176 17.434 1.00 98.19 270 GLU A C 1
ATOM 2169 O O . GLU A 1 270 ? -5.623 17.660 18.139 1.00 98.19 270 GLU A O 1
ATOM 2174 N N . ASP A 1 271 ? -4.747 15.886 17.091 1.00 97.75 271 ASP A N 1
ATOM 2175 C CA . ASP A 1 271 ? -5.710 14.917 17.620 1.00 97.75 271 ASP A CA 1
ATOM 2176 C C . ASP A 1 271 ? -5.571 14.750 19.136 1.00 97.75 271 ASP A C 1
ATOM 2178 O O . ASP A 1 271 ? -6.581 14.784 19.846 1.00 97.75 271 ASP A O 1
ATOM 2182 N N . LYS A 1 272 ? -4.334 14.613 19.631 1.00 97.69 272 LYS A N 1
ATOM 2183 C CA . LYS A 1 272 ? -4.047 14.472 21.064 1.00 97.69 272 LYS A CA 1
ATOM 2184 C C . LYS A 1 272 ? -4.387 15.730 21.851 1.00 97.69 272 LYS A C 1
ATOM 2186 O O . LYS A 1 272 ? -4.999 15.623 22.908 1.00 97.69 272 LYS A O 1
ATOM 2191 N N . GLU A 1 273 ? -4.088 16.907 21.317 1.00 97.88 273 GLU A N 1
ATOM 2192 C CA . GLU A 1 273 ? -4.476 18.185 21.919 1.00 97.88 273 GLU A CA 1
ATOM 2193 C C . GLU A 1 273 ? -6.005 18.303 22.029 1.00 97.88 273 GLU A C 1
ATOM 2195 O O . GLU A 1 273 ? -6.537 18.625 23.090 1.00 97.88 273 GLU A O 1
ATOM 2200 N N . ARG A 1 274 ? -6.741 17.941 20.968 1.00 97.94 274 ARG A N 1
ATOM 2201 C CA . ARG A 1 274 ? -8.214 17.911 20.997 1.00 97.94 274 ARG A CA 1
ATOM 2202 C C . ARG A 1 274 ? -8.767 16.901 21.999 1.00 97.94 274 ARG A C 1
ATOM 2204 O O . ARG A 1 274 ? -9.809 17.147 22.600 1.00 97.94 274 ARG A O 1
ATOM 2211 N N . GLU A 1 275 ? -8.124 15.748 22.154 1.00 97.56 275 GLU A N 1
ATOM 2212 C CA . GLU A 1 275 ? -8.497 14.750 23.159 1.00 97.56 275 GLU A CA 1
ATOM 2213 C C . GLU A 1 275 ? -8.296 15.295 24.580 1.00 97.56 275 GLU A C 1
ATOM 2215 O O . GLU A 1 275 ? -9.223 15.232 25.385 1.00 97.56 275 GLU A O 1
ATOM 2220 N N . LEU A 1 276 ? -7.144 15.911 24.863 1.00 96.50 276 LEU A N 1
ATOM 2221 C CA . LEU A 1 276 ? -6.849 16.523 26.163 1.00 96.50 276 LEU A CA 1
ATOM 2222 C C . LEU A 1 276 ? -7.815 17.662 26.503 1.00 96.50 276 LEU A C 1
ATOM 2224 O O . LEU A 1 276 ? -8.302 17.727 27.630 1.00 96.50 276 LEU A O 1
ATOM 2228 N N . GLN A 1 277 ? -8.147 18.518 25.534 1.00 97.12 277 GLN A N 1
ATOM 2229 C CA . GLN A 1 277 ? -9.133 19.587 25.719 1.00 97.12 277 GLN A CA 1
ATOM 2230 C C . GLN A 1 277 ? -10.516 19.029 26.070 1.00 97.12 277 GLN A C 1
ATOM 2232 O O . GLN A 1 277 ? -11.129 19.481 27.033 1.00 97.12 277 GLN A O 1
ATOM 2237 N N . ARG A 1 278 ? -10.979 17.989 25.362 1.00 97.12 278 ARG A N 1
ATOM 2238 C CA . ARG A 1 278 ? -12.248 17.316 25.691 1.00 97.12 278 ARG A CA 1
ATOM 2239 C C . ARG A 1 278 ? -12.218 16.697 27.083 1.00 97.12 278 ARG A C 1
ATOM 2241 O O . ARG A 1 278 ? -13.198 16.804 27.810 1.00 97.12 278 ARG A O 1
ATOM 2248 N N . LEU A 1 279 ? -11.111 16.061 27.467 1.00 96.31 279 LEU A N 1
ATOM 2249 C CA . LEU A 1 279 ? -10.971 15.478 28.801 1.00 96.31 279 LEU A CA 1
ATOM 2250 C C . LEU A 1 279 ? -11.006 16.556 29.895 1.00 96.31 279 LEU A C 1
ATOM 2252 O O . LEU A 1 279 ? -11.706 16.381 30.892 1.00 96.31 279 LEU A O 1
ATOM 2256 N N . LEU A 1 280 ? -10.336 17.692 29.688 1.00 95.56 280 LEU A N 1
ATOM 2257 C CA . LEU A 1 280 ? -10.401 18.845 30.591 1.00 95.56 280 LEU A CA 1
ATOM 2258 C C . LEU A 1 280 ? -11.820 19.407 30.715 1.00 95.56 280 LEU A C 1
ATOM 2260 O O . LEU A 1 280 ? -12.267 19.676 31.828 1.00 95.56 280 LEU A O 1
ATOM 2264 N N . GLU A 1 281 ? -12.549 19.542 29.605 1.00 95.25 281 GLU A N 1
ATOM 2265 C CA . GLU A 1 281 ? -13.958 19.949 29.626 1.00 95.25 281 GLU A CA 1
ATOM 2266 C C . GLU A 1 281 ? -14.809 18.954 30.423 1.00 95.25 281 GLU A C 1
ATOM 2268 O O . GLU A 1 281 ? -15.580 19.367 31.290 1.00 95.25 281 GLU A O 1
ATOM 2273 N N . THR A 1 282 ? -14.638 17.646 30.197 1.00 94.12 282 THR A N 1
ATOM 2274 C CA . THR A 1 282 ? -15.386 16.627 30.950 1.00 94.12 282 THR A CA 1
ATOM 2275 C C . THR A 1 282 ? -15.076 16.666 32.445 1.00 94.12 282 THR A C 1
ATOM 2277 O O . THR A 1 282 ? -16.004 16.612 33.248 1.00 94.12 282 THR A O 1
ATOM 2280 N N . LEU A 1 283 ? -13.809 16.843 32.836 1.00 93.00 283 LEU A N 1
ATOM 2281 C CA . LEU A 1 283 ? -13.416 17.003 34.239 1.00 93.00 283 LEU A CA 1
ATOM 2282 C C . LEU A 1 283 ? -14.038 18.262 34.851 1.00 93.00 283 LEU A C 1
ATOM 2284 O O . LEU A 1 283 ? -14.638 18.179 35.916 1.00 93.00 283 LEU A O 1
ATOM 2288 N N . GLY A 1 284 ? -13.996 19.395 34.145 1.00 89.81 284 GLY A N 1
ATOM 2289 C CA . GLY A 1 284 ? -14.629 20.633 34.601 1.00 89.81 284 GLY A CA 1
ATOM 2290 C C . GLY A 1 284 ? -16.144 20.501 34.785 1.00 89.81 284 GLY A C 1
ATOM 2291 O O . GLY A 1 284 ? -16.699 21.048 35.734 1.00 89.81 284 GLY A O 1
ATOM 2292 N N . THR A 1 285 ? -16.831 19.743 33.923 1.00 90.12 285 THR A N 1
ATOM 2293 C CA . THR A 1 285 ? -18.270 19.477 34.104 1.00 90.12 285 THR A CA 1
ATOM 2294 C C . THR A 1 285 ? -18.578 18.552 35.279 1.00 90.12 285 THR A C 1
ATOM 2296 O O . THR A 1 285 ? -19.640 18.691 35.881 1.00 90.12 285 THR A O 1
ATOM 2299 N N . LEU A 1 286 ? -17.671 17.631 35.616 1.00 84.06 286 LEU A N 1
ATOM 2300 C CA . LEU A 1 286 ? -17.818 16.738 36.766 1.00 84.06 286 LEU A CA 1
ATOM 2301 C C . LEU A 1 286 ? -17.541 17.478 38.084 1.00 84.06 286 LEU A C 1
ATOM 2303 O O . LEU A 1 286 ? -18.337 17.349 39.008 1.00 84.06 286 LEU A O 1
ATOM 2307 N N . ASP A 1 287 ? -16.519 18.339 38.133 1.00 78.19 287 ASP A N 1
ATOM 2308 C CA . ASP A 1 287 ? -16.221 19.191 39.298 1.00 78.19 287 ASP A CA 1
ATOM 2309 C C . ASP A 1 287 ? -17.376 20.155 39.631 1.00 78.19 287 ASP A C 1
ATOM 2311 O O . ASP A 1 287 ? -17.668 20.409 40.796 1.00 78.19 287 ASP A O 1
ATOM 2315 N N . VAL A 1 288 ? -18.074 20.682 38.616 1.00 71.38 288 VAL A N 1
ATOM 2316 C CA . VAL A 1 288 ? -19.260 21.542 38.813 1.00 71.38 288 VAL A CA 1
ATOM 2317 C C . VAL A 1 288 ? -20.501 20.736 39.222 1.00 71.38 288 VAL A C 1
ATOM 2319 O O . VAL A 1 288 ? -21.420 21.298 39.807 1.00 71.38 288 VAL A O 1
ATOM 2322 N N . ALA A 1 289 ? -20.552 19.435 38.920 1.00 63.62 289 ALA A N 1
ATOM 2323 C CA . ALA A 1 289 ? -21.659 18.557 39.303 1.00 63.62 289 ALA A CA 1
ATOM 2324 C C . ALA A 1 289 ? -21.500 17.951 40.712 1.00 63.62 289 ALA A C 1
ATOM 2326 O O . ALA A 1 289 ? -22.499 17.527 41.296 1.00 63.62 289 ALA A O 1
ATOM 2327 N N . GLU A 1 290 ? -20.277 17.897 41.251 1.00 57.06 290 GLU A N 1
ATOM 2328 C CA . GLU A 1 290 ? -19.987 17.445 42.622 1.00 57.06 290 GLU A CA 1
ATOM 2329 C C . GLU A 1 290 ? -20.042 18.568 43.683 1.00 57.06 290 GLU A C 1
ATOM 2331 O O . GLU A 1 290 ? -20.057 18.258 44.878 1.00 57.06 290 GLU A O 1
ATOM 2336 N N . ALA A 1 291 ? -20.110 19.844 43.276 1.00 51.59 291 ALA A N 1
ATOM 2337 C CA . ALA A 1 291 ? -20.205 21.026 44.150 1.00 51.59 291 ALA A CA 1
ATOM 2338 C C . ALA A 1 291 ? -21.647 21.535 44.339 1.00 51.59 291 ALA A C 1
ATOM 2340 O O . ALA A 1 291 ? -21.977 21.940 45.481 1.00 51.59 291 ALA A O 1
#

Secondary structure (DSSP, 8-state):
-EEEEETTEEEEEPTT--HHHHHHHTGGGGGGEEEEE--TT-SS-------GGGGTHHHHHTTT-TTSSS-S-HHHHHHHHHHHHHHHHHHHHHHHHHHHHHHHHHHHHHHHHHHHHHHHH-TTHHHHHHHHTTS-----TT--S---------SHHHHHHHHHHHHHHHHHHHHHHHHHHHHHHHHHHHHHHHHHHHHHHHHHHHHT-SSSS---S-----S-SHHHHHHHHHHHHHHHHHHHHHHHHHHHHHHHHHHHHHHHHHHHHHHHHHHHHHHHHHHHHHHHHH-

Foldseek 3Di:
DKWKDAPRDIDDDDPPDPVVVVLVVCPPCSVRIDIDDDDPVPPDDDDDDDDDPVVPVVVVVVVPPPPPPPDPDPVNVVVVVVVVCVVVVVVVVVVVVVVVVVVVVVVVVVVVVLVVCCVVPNPCSVVCVVVVVVPDDDDDPDDDPDDDDDPPPPDPVVVVVVVVVVVVVVVVVVVVVVVVVVVVVVVVVVVVVVVVVVVVVVVVVVVVPPDPDDDDPDDDDDPDDPVVVVVVVVVVVVVVVVVVVVVVVVVVVVVVVVVVVVVVVVVVVVVVVVVVVVVVVVVVVVVVVVD

pLDDT: mean 78.08, std 20.78, range [33.59, 98.38]

Radius of gyration: 39.57 Å; chains: 1; bounding box: 94×58×108 Å